Protein AF-A0A7W7ANK1-F1 (afdb_monomer_lite)

Structure (mmCIF, N/CA/C/O backbone):
data_AF-A0A7W7ANK1-F1
#
_entry.id   AF-A0A7W7ANK1-F1
#
loop_
_atom_site.group_PDB
_atom_site.id
_atom_site.type_symbol
_atom_site.label_atom_id
_atom_site.label_alt_id
_atom_site.label_comp_id
_atom_site.label_asym_id
_atom_site.label_entity_id
_atom_site.label_seq_id
_atom_site.pdbx_PDB_ins_code
_atom_site.Cartn_x
_atom_site.Cartn_y
_atom_site.Cartn_z
_atom_site.occupancy
_atom_site.B_iso_or_equiv
_atom_site.auth_seq_id
_atom_site.auth_comp_id
_atom_site.auth_asym_id
_atom_site.auth_atom_id
_atom_site.pdbx_PDB_model_num
ATOM 1 N N . MET A 1 1 ? 17.423 -16.845 -18.447 1.00 56.44 1 MET A N 1
ATOM 2 C CA . MET A 1 1 ? 16.242 -16.430 -17.665 1.00 56.44 1 MET A CA 1
ATOM 3 C C . MET A 1 1 ? 15.468 -15.491 -18.566 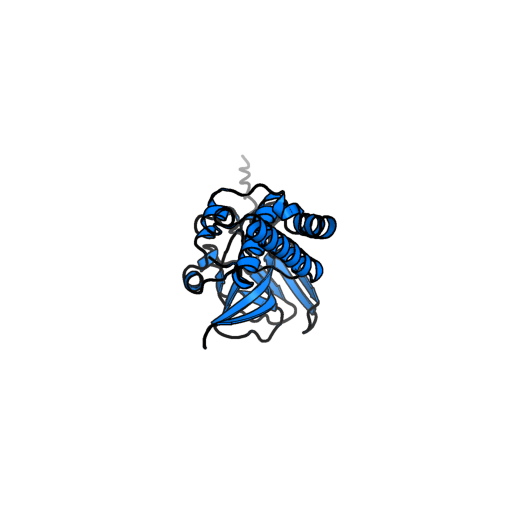1.00 56.44 1 MET A C 1
ATOM 5 O O . MET A 1 1 ? 16.083 -14.563 -19.061 1.00 56.44 1 MET A O 1
ATOM 9 N N . GLN A 1 2 ? 14.209 -15.782 -18.880 1.00 73.00 2 GLN A N 1
ATOM 10 C CA . GLN A 1 2 ? 13.389 -14.892 -19.702 1.00 73.00 2 GLN A CA 1
ATOM 11 C C . GLN A 1 2 ? 12.577 -14.015 -18.750 1.00 73.00 2 GLN A C 1
ATOM 13 O O . GLN A 1 2 ? 11.921 -14.553 -17.864 1.00 73.00 2 GLN A O 1
ATOM 18 N N . PHE A 1 3 ? 12.650 -12.694 -18.907 1.00 85.50 3 PHE A N 1
ATOM 19 C CA . PHE A 1 3 ? 11.767 -11.778 -18.184 1.00 85.50 3 PHE A CA 1
ATOM 20 C C . PHE A 1 3 ? 10.391 -11.823 -18.848 1.00 85.50 3 PHE A C 1
ATOM 22 O O . PHE A 1 3 ? 10.224 -11.318 -19.965 1.00 85.50 3 PHE A O 1
ATOM 29 N N . ASP A 1 4 ? 9.453 -12.491 -18.185 1.00 90.38 4 ASP A N 1
ATOM 30 C CA . ASP A 1 4 ? 8.033 -12.475 -18.518 1.00 90.38 4 ASP A CA 1
ATOM 31 C C . ASP A 1 4 ? 7.333 -11.245 -17.915 1.00 90.38 4 ASP A C 1
ATOM 33 O O . ASP A 1 4 ? 7.940 -10.459 -17.180 1.00 90.38 4 ASP A O 1
ATOM 37 N N . ASP A 1 5 ? 6.052 -11.069 -18.239 1.00 92.00 5 ASP A N 1
ATOM 38 C CA . ASP A 1 5 ? 5.267 -9.910 -17.801 1.00 92.00 5 ASP A CA 1
ATOM 39 C C . ASP A 1 5 ? 5.188 -9.819 -16.266 1.00 92.00 5 ASP A C 1
ATOM 41 O O . ASP A 1 5 ? 5.278 -8.729 -15.706 1.00 92.00 5 ASP A O 1
ATOM 45 N N . ALA A 1 6 ? 5.109 -10.958 -15.567 1.00 92.69 6 ALA A N 1
ATOM 46 C CA . ALA A 1 6 ? 5.088 -10.997 -14.105 1.00 92.69 6 ALA A CA 1
ATOM 47 C C . ALA A 1 6 ? 6.416 -10.514 -13.499 1.00 92.69 6 ALA A C 1
ATOM 49 O O . ALA A 1 6 ? 6.426 -9.711 -12.567 1.00 92.69 6 ALA A O 1
ATOM 50 N N . THR A 1 7 ? 7.546 -10.956 -14.054 1.00 93.50 7 THR A N 1
ATOM 51 C CA . THR A 1 7 ? 8.880 -10.514 -13.628 1.00 93.50 7 THR A CA 1
ATOM 52 C C . THR A 1 7 ? 9.090 -9.024 -13.913 1.00 93.50 7 THR A C 1
ATOM 54 O O . THR A 1 7 ? 9.662 -8.318 -13.083 1.00 93.50 7 THR A O 1
ATOM 57 N N . ILE A 1 8 ? 8.603 -8.524 -15.056 1.00 95.81 8 ILE A N 1
ATOM 58 C CA . ILE A 1 8 ? 8.634 -7.094 -15.400 1.00 95.81 8 ILE A CA 1
ATOM 59 C C . ILE A 1 8 ? 7.810 -6.281 -14.398 1.00 95.81 8 ILE A C 1
ATOM 61 O O . ILE A 1 8 ? 8.319 -5.294 -13.867 1.00 95.81 8 ILE A O 1
ATOM 65 N N . HIS A 1 9 ? 6.584 -6.718 -14.097 1.00 96.19 9 HIS A N 1
ATOM 66 C CA . HIS A 1 9 ? 5.722 -6.073 -13.108 1.00 96.19 9 HIS A CA 1
ATOM 67 C C . HIS A 1 9 ? 6.392 -5.997 -11.732 1.00 96.19 9 HIS A C 1
ATOM 69 O O . HIS A 1 9 ? 6.413 -4.943 -11.098 1.00 96.19 9 HIS A O 1
ATOM 75 N N . ASN A 1 10 ? 6.987 -7.102 -11.278 1.00 95.31 10 ASN A N 1
ATOM 76 C CA . ASN A 1 10 ? 7.644 -7.161 -9.975 1.00 95.31 10 ASN A CA 1
ATOM 77 C C . ASN A 1 10 ? 8.867 -6.243 -9.902 1.00 95.31 10 ASN A C 1
ATOM 79 O O . ASN A 1 10 ? 9.010 -5.502 -8.930 1.00 95.31 10 ASN A O 1
ATOM 83 N N . LEU A 1 11 ? 9.704 -6.229 -10.943 1.00 95.88 11 LEU A N 1
ATOM 84 C CA . LEU A 1 11 ? 10.840 -5.315 -11.013 1.00 95.88 11 LEU A CA 1
ATOM 85 C C . LEU A 1 11 ? 10.380 -3.847 -11.037 1.00 95.88 11 LEU A C 1
ATOM 87 O O . LEU A 1 11 ? 10.956 -3.017 -10.336 1.00 95.88 11 LEU A O 1
ATOM 91 N N . ALA A 1 12 ? 9.323 -3.522 -11.788 1.00 97.38 12 ALA A N 1
ATOM 92 C CA . ALA A 1 12 ? 8.753 -2.175 -11.814 1.00 97.38 12 ALA A CA 1
ATOM 93 C C . ALA A 1 12 ? 8.215 -1.744 -10.444 1.00 97.38 12 ALA A C 1
ATOM 95 O O . ALA A 1 12 ? 8.500 -0.629 -10.001 1.00 97.38 12 ALA A O 1
ATOM 96 N N . ALA A 1 13 ? 7.506 -2.635 -9.745 1.00 97.25 13 ALA A N 1
ATOM 97 C CA . ALA A 1 13 ? 7.024 -2.393 -8.392 1.00 97.25 13 ALA A CA 1
ATOM 98 C C . ALA A 1 13 ? 8.191 -2.138 -7.423 1.00 97.25 13 ALA A C 1
ATOM 100 O O . ALA A 1 13 ? 8.210 -1.115 -6.742 1.00 97.25 13 ALA A O 1
ATOM 101 N N . GLU A 1 14 ? 9.193 -3.018 -7.396 1.00 96.19 14 GLU A N 1
ATOM 102 C CA . GLU A 1 14 ? 10.383 -2.866 -6.548 1.00 96.19 14 GLU A CA 1
ATOM 103 C C . GLU A 1 14 ? 11.101 -1.535 -6.798 1.00 96.19 14 GLU A C 1
ATOM 105 O O . GLU A 1 14 ? 11.397 -0.799 -5.855 1.00 96.19 14 GLU A O 1
ATOM 110 N N . MET A 1 15 ? 11.341 -1.186 -8.066 1.00 96.88 15 MET A N 1
ATOM 111 C CA . MET A 1 15 ? 12.008 0.065 -8.427 1.00 96.88 15 MET A CA 1
ATOM 112 C C . MET A 1 15 ? 11.191 1.291 -8.008 1.00 96.88 15 MET A C 1
ATOM 114 O O . MET A 1 15 ? 11.738 2.233 -7.434 1.00 96.88 15 MET A O 1
ATOM 118 N N . PHE A 1 16 ? 9.880 1.278 -8.255 1.00 97.56 16 PHE A N 1
ATOM 119 C CA . PHE A 1 16 ? 8.995 2.377 -7.885 1.00 97.56 16 PHE A CA 1
ATOM 120 C C . PHE A 1 16 ? 8.946 2.588 -6.373 1.00 97.56 16 PHE A C 1
ATOM 122 O O . PHE A 1 16 ? 9.141 3.707 -5.904 1.00 97.56 16 PHE A O 1
ATOM 129 N N . TRP A 1 17 ? 8.710 1.527 -5.600 1.00 96.06 17 TRP A N 1
ATOM 130 C CA . TRP A 1 17 ? 8.500 1.655 -4.158 1.00 96.06 17 TRP A CA 1
ATOM 131 C C . TRP A 1 17 ? 9.788 1.913 -3.380 1.00 96.06 17 TRP A C 1
ATOM 133 O O . TRP A 1 17 ? 9.745 2.566 -2.340 1.00 96.06 17 TRP A O 1
ATOM 143 N N . ARG A 1 18 ? 10.944 1.477 -3.891 1.00 95.00 18 ARG A N 1
ATOM 144 C CA . ARG A 1 18 ? 12.248 1.889 -3.347 1.00 95.00 18 ARG A CA 1
ATOM 145 C C . ARG A 1 18 ? 12.504 3.374 -3.572 1.00 95.00 18 ARG A C 1
ATOM 147 O O . ARG A 1 18 ? 12.900 4.064 -2.645 1.00 95.00 18 ARG A O 1
ATOM 154 N N . MET A 1 19 ? 12.211 3.888 -4.768 1.00 95.50 19 MET A N 1
ATOM 155 C CA . MET A 1 19 ? 12.297 5.329 -5.017 1.00 95.50 19 MET A CA 1
ATOM 156 C C . MET A 1 19 ? 11.290 6.107 -4.148 1.00 95.50 19 MET A C 1
ATOM 158 O O . MET A 1 19 ? 11.605 7.182 -3.642 1.00 95.50 19 MET A O 1
ATOM 162 N N . ALA A 1 20 ? 10.090 5.554 -3.938 1.00 94.69 20 ALA A N 1
ATOM 163 C CA . ALA A 1 20 ? 9.048 6.178 -3.126 1.00 94.69 20 ALA A CA 1
ATOM 164 C C . ALA A 1 20 ? 9.364 6.170 -1.624 1.00 94.69 20 ALA A C 1
ATOM 166 O O . ALA A 1 20 ? 8.898 7.062 -0.920 1.00 94.69 20 ALA A O 1
ATOM 167 N N . ASP A 1 21 ? 10.192 5.244 -1.140 1.00 92.81 21 ASP A N 1
ATOM 168 C CA . ASP A 1 21 ? 10.708 5.296 0.231 1.00 92.81 21 ASP A CA 1
ATOM 169 C C . ASP A 1 21 ? 11.622 6.517 0.451 1.00 92.81 21 ASP A C 1
ATOM 171 O O . ASP A 1 21 ? 11.610 7.129 1.518 1.00 92.81 21 ASP A O 1
ATOM 175 N N . GLU A 1 22 ? 12.372 6.925 -0.579 1.00 91.81 22 GLU A N 1
ATOM 176 C CA . GLU A 1 22 ? 13.311 8.047 -0.493 1.00 91.81 22 GLU A CA 1
ATOM 177 C C . GLU A 1 22 ? 12.638 9.420 -0.622 1.00 91.81 22 GLU A C 1
ATOM 179 O O . GLU A 1 22 ? 12.968 10.339 0.130 1.00 91.81 22 GLU A O 1
ATOM 184 N N . CYS A 1 23 ? 11.726 9.591 -1.586 1.00 91.06 23 CYS A N 1
ATOM 185 C CA . CYS A 1 23 ? 11.114 10.897 -1.876 1.00 91.06 23 CYS A CA 1
ATOM 186 C C . CYS A 1 23 ? 9.583 10.942 -1.758 1.00 91.06 23 CYS A C 1
ATOM 188 O O . CYS A 1 23 ? 8.973 11.996 -1.927 1.00 91.06 23 CYS A O 1
ATOM 190 N N . GLY A 1 24 ? 8.942 9.829 -1.409 1.00 92.12 24 GLY A N 1
ATOM 191 C CA . GLY A 1 24 ? 7.496 9.738 -1.243 1.00 92.12 24 GLY A CA 1
ATOM 192 C C . GLY A 1 24 ? 6.737 9.427 -2.536 1.00 92.12 24 GLY A C 1
ATOM 193 O O . GLY A 1 24 ? 7.109 9.814 -3.644 1.00 92.12 24 GLY A O 1
ATOM 194 N N . VAL A 1 25 ? 5.592 8.756 -2.381 1.00 92.94 25 VAL A N 1
ATOM 195 C CA . VAL A 1 25 ? 4.745 8.267 -3.489 1.00 92.94 25 VAL A CA 1
ATOM 196 C C . VAL A 1 25 ? 4.274 9.388 -4.422 1.00 92.94 25 VAL A C 1
ATOM 198 O O . VAL A 1 25 ? 4.225 9.204 -5.637 1.00 92.94 25 VAL A O 1
ATOM 201 N N . GLY A 1 26 ? 3.920 10.554 -3.868 1.00 93.31 26 GLY A N 1
ATOM 202 C CA . GLY A 1 26 ? 3.456 11.700 -4.656 1.00 93.31 26 GLY A CA 1
ATOM 203 C C . GLY A 1 26 ? 4.528 12.206 -5.621 1.00 93.31 26 GLY A C 1
ATOM 204 O O . GLY A 1 26 ? 4.264 12.352 -6.813 1.00 93.31 26 GLY A O 1
ATOM 205 N N . GLU A 1 27 ? 5.752 12.383 -5.124 1.00 95.62 27 GLU A N 1
ATOM 206 C CA . GLU A 1 27 ? 6.871 12.861 -5.931 1.00 95.62 27 GLU A CA 1
ATOM 207 C C . GLU A 1 27 ? 7.292 11.835 -6.992 1.00 95.62 27 GLU A C 1
ATOM 209 O O . GLU A 1 27 ? 7.545 12.204 -8.141 1.00 95.62 27 GLU A O 1
ATOM 214 N N . VAL A 1 28 ? 7.317 10.540 -6.655 1.00 96.31 28 VAL A N 1
ATOM 215 C CA . VAL A 1 28 ? 7.603 9.494 -7.651 1.00 96.31 28 VAL A CA 1
ATOM 216 C C . VAL A 1 28 ? 6.547 9.477 -8.749 1.00 96.31 28 VAL A C 1
ATOM 218 O O . VAL A 1 28 ? 6.911 9.437 -9.922 1.00 96.31 28 VAL A O 1
ATOM 221 N N . ASN A 1 29 ? 5.258 9.579 -8.412 1.00 96.69 29 ASN A N 1
ATOM 222 C CA . ASN A 1 29 ? 4.195 9.643 -9.417 1.00 96.69 29 ASN A CA 1
ATOM 223 C C . ASN A 1 29 ? 4.379 10.831 -10.374 1.00 96.69 29 ASN A C 1
ATOM 225 O O . ASN A 1 29 ? 4.293 10.659 -11.591 1.00 96.69 29 ASN A O 1
ATOM 229 N N . GLU A 1 30 ? 4.680 12.023 -9.854 1.00 97.69 30 GLU A N 1
ATOM 230 C CA . GLU A 1 30 ? 4.948 13.205 -10.682 1.00 97.69 30 GLU A CA 1
ATOM 231 C C . GLU A 1 30 ? 6.142 12.986 -11.622 1.00 97.69 30 GLU A C 1
ATOM 233 O O . GLU A 1 30 ? 6.055 13.263 -12.822 1.00 97.69 30 GLU A O 1
ATOM 238 N N . ARG A 1 31 ? 7.244 12.429 -11.105 1.00 98.00 31 ARG A N 1
ATOM 239 C CA . ARG A 1 31 ? 8.452 12.137 -11.891 1.00 98.00 31 ARG A CA 1
ATOM 240 C C . ARG A 1 31 ? 8.211 11.058 -12.949 1.00 98.00 31 ARG A C 1
ATOM 242 O O . ARG A 1 31 ? 8.661 11.220 -14.086 1.00 98.00 31 ARG A O 1
ATOM 249 N N . VAL A 1 32 ? 7.481 9.991 -12.619 1.00 98.12 32 VAL A N 1
ATOM 250 C CA . VAL A 1 32 ? 7.118 8.919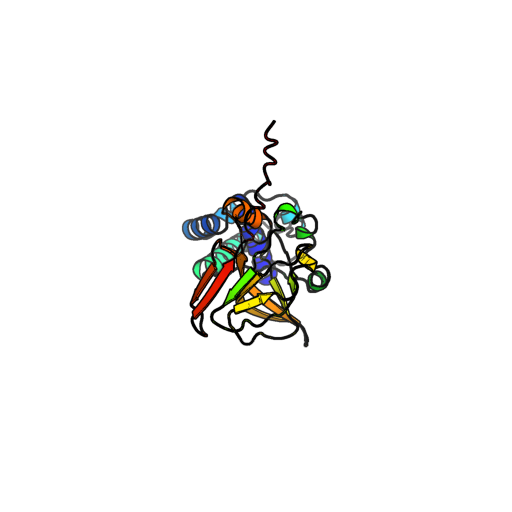 -13.560 1.00 98.12 32 VAL A CA 1
ATOM 251 C C . VAL A 1 32 ? 6.272 9.482 -14.699 1.00 98.12 32 VAL A C 1
ATOM 253 O O . VAL A 1 32 ? 6.582 9.226 -15.861 1.00 98.12 32 VAL A O 1
ATOM 256 N N . LEU A 1 33 ? 5.266 10.309 -14.402 1.00 97.81 33 LEU A N 1
ATOM 257 C CA . LEU A 1 33 ? 4.438 10.950 -15.429 1.00 97.81 33 LEU A CA 1
ATOM 258 C C . LEU A 1 33 ? 5.249 11.904 -16.312 1.00 97.81 33 LEU A C 1
ATOM 260 O O . LEU A 1 33 ? 5.095 11.882 -17.532 1.00 97.81 33 LEU A O 1
ATOM 264 N N . ALA A 1 34 ? 6.121 12.719 -15.714 1.00 97.81 34 ALA A N 1
ATOM 265 C CA . ALA A 1 34 ? 6.918 13.710 -16.435 1.00 97.81 34 ALA A CA 1
ATOM 266 C C . ALA A 1 34 ? 7.998 13.084 -17.332 1.00 97.81 34 ALA A C 1
ATOM 268 O O . ALA A 1 34 ? 8.338 13.637 -18.379 1.00 97.81 34 ALA A O 1
ATOM 269 N N . THR A 1 35 ? 8.552 11.941 -16.925 1.00 97.69 35 THR A N 1
ATOM 270 C CA . THR A 1 35 ? 9.668 11.280 -17.620 1.00 97.69 35 THR A CA 1
ATOM 271 C C . THR A 1 35 ? 9.260 10.023 -18.381 1.00 97.69 35 THR A C 1
ATOM 273 O O . THR A 1 35 ? 10.121 9.385 -18.986 1.00 97.69 35 THR A O 1
ATOM 276 N N . GLU A 1 36 ? 7.973 9.670 -18.372 1.00 97.25 36 GLU A N 1
ATOM 277 C CA . GLU A 1 36 ? 7.448 8.416 -18.927 1.00 97.25 36 GLU A CA 1
ATOM 278 C C . GLU A 1 36 ? 8.141 7.183 -18.318 1.00 97.25 36 GLU A C 1
ATOM 280 O O . GLU A 1 36 ? 8.589 6.283 -19.023 1.00 97.25 36 GLU A O 1
ATOM 285 N N . GLY A 1 37 ? 8.305 7.190 -16.992 1.00 96.00 37 GLY A N 1
ATOM 286 C CA . GLY A 1 37 ? 8.942 6.117 -16.221 1.00 96.00 37 GLY A CA 1
ATOM 287 C C . GLY A 1 37 ? 10.473 6.070 -16.295 1.00 96.00 37 GLY A C 1
ATOM 288 O O . GLY A 1 37 ? 11.088 5.312 -15.547 1.00 96.00 37 GLY A O 1
ATOM 289 N N . ARG A 1 38 ? 11.123 6.896 -17.133 1.00 96.50 38 ARG A N 1
ATOM 290 C CA . ARG A 1 38 ? 12.596 6.908 -17.259 1.00 96.50 38 ARG A CA 1
ATOM 291 C C . ARG A 1 38 ? 13.313 7.258 -15.956 1.00 96.50 38 ARG A C 1
ATOM 293 O O . ARG A 1 38 ? 14.409 6.751 -15.741 1.00 96.50 38 ARG A O 1
ATOM 300 N N . CYS A 1 39 ? 12.695 8.045 -15.072 1.00 96.50 39 CYS A N 1
ATOM 301 C CA . CYS A 1 39 ? 13.277 8.381 -13.772 1.00 96.50 39 CYS A CA 1
ATOM 302 C C . CYS A 1 39 ? 13.618 7.144 -12.929 1.00 96.50 39 CYS A C 1
ATOM 304 O O . CYS A 1 39 ? 14.589 7.180 -12.182 1.00 96.50 39 CYS A O 1
ATOM 306 N N . LEU A 1 40 ? 12.868 6.044 -13.076 1.00 95.50 40 LEU A N 1
ATOM 307 C CA . LEU A 1 40 ? 13.176 4.793 -12.389 1.00 95.50 40 LEU A CA 1
ATOM 308 C C . LEU A 1 40 ? 14.494 4.207 -12.890 1.00 95.50 40 LEU A C 1
ATOM 310 O O . LEU A 1 40 ? 15.247 3.672 -12.103 1.00 95.50 40 LEU A O 1
ATOM 314 N N . LEU A 1 41 ? 14.813 4.332 -14.176 1.00 93.31 41 LEU A N 1
ATOM 315 C CA . LEU A 1 41 ? 16.039 3.774 -14.759 1.00 93.31 41 LEU A CA 1
ATOM 316 C C . LEU A 1 41 ? 17.292 4.585 -14.396 1.00 93.31 41 LEU A C 1
ATOM 318 O O . LEU A 1 41 ? 18.403 4.061 -14.415 1.00 93.31 41 LEU A O 1
ATOM 322 N N . GLU A 1 42 ? 17.103 5.870 -14.103 1.00 91.44 42 GLU A N 1
ATOM 323 C CA . GLU A 1 42 ? 18.153 6.806 -13.691 1.00 91.44 42 GLU A CA 1
ATOM 324 C C . GLU A 1 42 ? 18.393 6.775 -12.173 1.00 91.44 42 GLU A C 1
ATOM 326 O O . GLU A 1 42 ? 19.433 7.241 -11.700 1.00 91.44 42 GLU A O 1
ATOM 331 N N . HIS A 1 43 ? 17.441 6.224 -11.410 1.00 90.94 43 HIS A N 1
ATOM 332 C CA . HIS A 1 43 ? 17.544 6.087 -9.963 1.00 90.94 43 HIS A CA 1
ATOM 333 C C . HIS A 1 43 ? 18.620 5.075 -9.573 1.00 90.94 43 HIS A C 1
ATOM 335 O O . HIS A 1 43 ? 18.815 4.039 -10.215 1.00 90.94 43 HIS A O 1
ATOM 341 N N . ARG A 1 44 ? 19.331 5.363 -8.483 1.00 89.12 44 ARG A N 1
ATOM 342 C CA . ARG A 1 44 ? 20.376 4.474 -7.983 1.00 89.12 44 ARG A CA 1
ATOM 343 C C . ARG A 1 44 ? 19.759 3.432 -7.056 1.00 89.12 44 ARG A C 1
ATOM 345 O O . ARG A 1 44 ? 19.363 3.764 -5.949 1.00 89.12 44 ARG A O 1
ATOM 352 N N . PHE A 1 45 ? 19.780 2.168 -7.469 1.00 87.50 45 PHE A N 1
ATOM 353 C CA . PHE A 1 45 ? 19.398 1.043 -6.610 1.00 87.50 45 PHE A CA 1
ATOM 354 C C . PHE A 1 45 ? 20.611 0.318 -6.039 1.00 87.50 45 PHE A C 1
ATOM 356 O O . PHE A 1 45 ? 21.676 0.256 -6.663 1.00 87.50 45 PHE A O 1
ATOM 363 N N . ASP A 1 46 ? 20.416 -0.277 -4.866 1.00 79.31 46 ASP A N 1
ATOM 364 C CA . ASP A 1 46 ? 21.398 -1.149 -4.238 1.00 79.31 46 ASP A CA 1
ATOM 365 C C . ASP A 1 46 ? 21.608 -2.451 -5.016 1.00 79.31 46 ASP A C 1
ATOM 367 O O . ASP A 1 46 ? 20.742 -2.936 -5.747 1.00 79.31 46 ASP A O 1
ATOM 371 N N . ASN A 1 47 ? 22.777 -3.061 -4.804 1.00 74.62 47 ASN A N 1
ATOM 372 C CA . ASN A 1 47 ? 23.178 -4.294 -5.481 1.00 74.62 47 ASN A CA 1
ATOM 373 C C . ASN A 1 47 ? 22.222 -5.470 -5.234 1.00 74.62 47 ASN A C 1
ATOM 375 O O . ASN A 1 47 ? 22.198 -6.395 -6.041 1.00 74.62 47 ASN A O 1
ATOM 379 N N . ASP A 1 48 ? 21.464 -5.461 -4.138 1.00 82.62 48 ASP A N 1
ATOM 380 C CA . ASP A 1 48 ? 20.575 -6.567 -3.787 1.00 82.62 48 ASP A CA 1
ATOM 381 C C . ASP A 1 48 ? 19.396 -6.696 -4.763 1.00 82.62 48 ASP A C 1
ATOM 383 O O . ASP A 1 48 ? 19.057 -7.819 -5.132 1.00 82.62 48 ASP A O 1
ATOM 387 N N . LEU A 1 49 ? 18.868 -5.582 -5.297 1.00 87.38 49 LEU A N 1
ATOM 388 C CA . LEU A 1 49 ? 17.839 -5.619 -6.346 1.00 87.38 49 LEU A CA 1
ATOM 389 C C . LEU A 1 49 ? 18.356 -6.354 -7.590 1.00 87.38 49 LEU A C 1
ATOM 391 O O . LEU A 1 49 ? 17.704 -7.245 -8.123 1.00 87.38 49 LEU A O 1
ATOM 395 N N . TRP A 1 50 ? 19.572 -6.027 -8.028 1.00 89.00 50 TRP A N 1
ATOM 396 C CA . TRP A 1 50 ? 20.172 -6.628 -9.222 1.00 89.00 50 TRP A CA 1
ATOM 397 C C . TRP A 1 50 ? 20.652 -8.068 -9.013 1.00 89.00 50 TRP A C 1
ATOM 399 O O . TRP A 1 50 ? 20.919 -8.773 -9.985 1.00 89.00 50 TRP A O 1
ATOM 409 N N . ARG A 1 51 ? 20.771 -8.525 -7.760 1.00 86.50 51 ARG A N 1
ATOM 410 C CA . ARG A 1 51 ? 20.979 -9.948 -7.453 1.00 86.50 51 ARG A CA 1
ATOM 411 C C . ARG A 1 51 ? 19.690 -10.744 -7.613 1.00 86.50 51 ARG A C 1
ATOM 413 O O . ARG A 1 51 ? 19.746 -11.858 -8.121 1.00 86.50 51 ARG A O 1
ATOM 420 N N . GLU A 1 52 ? 18.563 -10.183 -7.183 1.00 86.19 52 GLU A N 1
ATOM 421 C CA . GLU A 1 52 ? 17.241 -10.803 -7.311 1.00 86.19 52 GLU A CA 1
ATOM 422 C C . GLU A 1 52 ? 16.754 -10.803 -8.766 1.00 86.19 52 GLU A C 1
ATOM 424 O O . GLU A 1 52 ? 16.246 -11.809 -9.259 1.00 86.19 52 GLU A O 1
ATOM 429 N N . TYR A 1 53 ? 17.024 -9.713 -9.485 1.00 88.50 53 TYR A N 1
ATOM 430 C CA . TYR A 1 53 ? 16.732 -9.549 -10.904 1.00 88.50 53 TYR A CA 1
ATOM 431 C C . TYR A 1 53 ? 18.049 -9.426 -11.678 1.00 88.50 53 TYR A C 1
ATOM 433 O O . TYR A 1 53 ? 18.519 -8.304 -11.895 1.00 88.50 53 TYR A O 1
ATOM 441 N N . PRO A 1 54 ? 18.670 -10.544 -12.115 1.00 86.25 54 PRO A N 1
ATOM 442 C CA . PRO A 1 54 ? 19.988 -10.556 -12.756 1.00 86.25 54 PRO A CA 1
ATOM 443 C C . PRO A 1 54 ? 19.932 -10.053 -14.208 1.00 86.25 54 PRO A C 1
ATOM 445 O O . PRO A 1 54 ? 20.377 -10.717 -15.143 1.00 86.25 54 PRO A O 1
ATOM 448 N N . LEU A 1 55 ? 19.388 -8.855 -14.404 1.00 86.62 55 LEU A N 1
ATOM 449 C CA . LEU A 1 55 ? 19.161 -8.194 -15.680 1.00 86.62 55 LEU A CA 1
ATOM 450 C C . LEU A 1 55 ? 20.449 -8.097 -16.505 1.00 86.62 55 LEU A C 1
ATOM 452 O O . LEU A 1 55 ? 20.459 -8.452 -17.675 1.00 86.62 55 LEU A O 1
ATOM 456 N N . PHE A 1 56 ? 21.560 -7.708 -15.877 1.00 84.12 56 PHE A N 1
ATOM 457 C CA . PHE A 1 56 ? 22.854 -7.532 -16.549 1.00 84.12 56 PHE A CA 1
ATOM 458 C C . PHE A 1 56 ? 23.558 -8.846 -16.920 1.00 84.12 56 PHE A C 1
ATOM 460 O O . PHE A 1 56 ? 24.672 -8.822 -17.435 1.00 84.12 56 PHE A O 1
ATOM 467 N N . SER A 1 57 ? 22.929 -9.997 -16.658 1.00 86.88 57 SER A N 1
ATOM 468 C CA . SER A 1 57 ? 23.366 -11.280 -17.222 1.00 86.88 57 SER A CA 1
ATOM 469 C C . SER A 1 57 ? 22.800 -11.542 -18.625 1.00 86.88 57 SER A C 1
ATOM 471 O O . SER A 1 57 ? 23.216 -12.500 -19.278 1.00 86.88 57 SER A O 1
ATOM 473 N N . LEU A 1 58 ? 21.856 -10.713 -19.083 1.00 87.88 58 LEU A N 1
ATOM 474 C CA . LEU A 1 58 ? 21.220 -10.810 -20.394 1.00 87.88 58 LEU A CA 1
ATOM 475 C C . LEU A 1 58 ? 22.009 -10.038 -21.469 1.00 87.88 58 LEU A C 1
ATOM 477 O O . LEU A 1 58 ? 22.779 -9.137 -21.134 1.00 87.88 58 LEU A O 1
ATOM 481 N N . PRO A 1 59 ? 21.799 -10.345 -22.762 1.00 92.25 59 PRO A N 1
ATOM 482 C CA . PRO A 1 59 ? 22.279 -9.519 -23.870 1.00 92.25 59 PRO A CA 1
ATOM 483 C C . PRO A 1 59 ? 21.762 -8.069 -23.807 1.00 92.25 59 PRO A C 1
ATOM 485 O O . PRO A 1 59 ? 20.633 -7.825 -23.382 1.00 92.25 59 PRO A O 1
ATOM 488 N N . ASP A 1 60 ? 22.561 -7.103 -24.274 1.00 91.31 60 ASP A N 1
ATOM 489 C CA . ASP A 1 60 ? 22.268 -5.658 -24.169 1.00 91.31 60 ASP A CA 1
ATOM 490 C C . ASP A 1 60 ? 20.919 -5.237 -24.788 1.00 91.31 60 ASP A C 1
ATOM 492 O O . ASP A 1 60 ? 20.232 -4.339 -24.285 1.00 91.31 60 ASP A O 1
ATOM 496 N N . ASP A 1 61 ? 20.519 -5.873 -25.891 1.00 92.50 61 ASP A N 1
ATOM 497 C CA . ASP A 1 61 ? 19.236 -5.628 -26.550 1.00 92.50 61 ASP A CA 1
ATOM 498 C C . ASP A 1 61 ? 18.061 -6.111 -25.692 1.00 92.50 61 ASP A C 1
ATOM 500 O O . ASP A 1 61 ? 17.037 -5.425 -25.590 1.00 92.50 61 ASP A O 1
ATOM 504 N N . GLU A 1 62 ? 18.229 -7.241 -25.006 1.00 92.00 62 GLU A N 1
ATOM 505 C CA . GLU A 1 62 ? 17.244 -7.766 -24.070 1.00 92.00 62 GLU A CA 1
ATOM 506 C C . GLU A 1 62 ? 17.160 -6.916 -22.798 1.00 92.00 62 GLU A C 1
ATOM 508 O O . GLU A 1 62 ? 16.053 -6.575 -22.376 1.00 92.00 62 GLU A O 1
ATOM 513 N N . VAL A 1 63 ? 18.297 -6.480 -22.246 1.00 92.25 63 VAL A N 1
ATOM 514 C CA . VAL A 1 63 ? 18.342 -5.518 -21.130 1.00 92.25 63 VAL A CA 1
ATOM 515 C C . VAL A 1 63 ? 17.550 -4.263 -21.486 1.00 92.25 63 VAL A C 1
ATOM 517 O O . VAL A 1 63 ? 16.653 -3.848 -20.751 1.00 92.25 63 VAL A O 1
ATOM 520 N N . THR A 1 64 ? 17.826 -3.685 -22.656 1.00 92.75 64 THR A N 1
ATOM 521 C CA . THR A 1 64 ? 17.143 -2.478 -23.134 1.00 92.75 64 THR A CA 1
ATOM 522 C C . THR A 1 64 ? 15.637 -2.700 -23.283 1.00 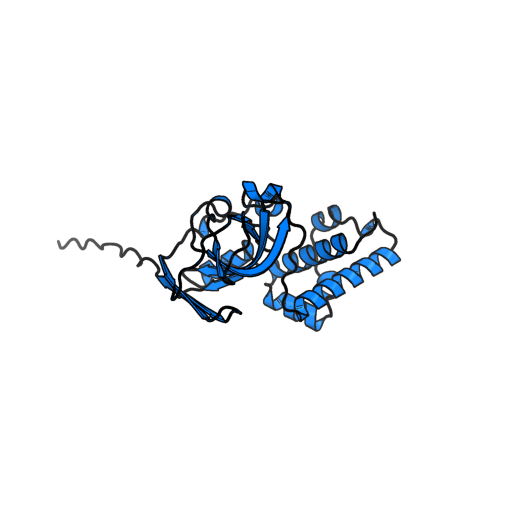92.75 64 THR A C 1
ATOM 524 O O . THR A 1 64 ? 14.842 -1.821 -22.939 1.00 92.75 64 THR A O 1
ATOM 527 N N . ARG A 1 65 ? 15.222 -3.864 -23.797 1.00 94.56 65 ARG A N 1
ATOM 528 C CA . ARG A 1 65 ? 13.808 -4.235 -23.937 1.00 94.56 65 ARG A CA 1
ATOM 529 C C . ARG A 1 65 ? 13.114 -4.313 -22.577 1.00 94.56 65 ARG A C 1
ATOM 531 O O . ARG A 1 65 ? 12.037 -3.741 -22.427 1.00 94.56 65 ARG A O 1
ATOM 538 N N . VAL A 1 66 ? 13.726 -4.987 -21.605 1.00 94.81 66 VAL A N 1
ATOM 539 C CA . VAL A 1 66 ? 13.162 -5.164 -20.260 1.00 94.81 66 VAL A CA 1
ATOM 540 C C . VAL A 1 66 ? 13.055 -3.828 -19.528 1.00 94.81 66 VAL A C 1
ATOM 542 O O . VAL A 1 66 ? 11.988 -3.512 -19.016 1.00 94.81 66 VAL A O 1
ATOM 545 N N . LEU A 1 67 ? 14.100 -2.994 -19.545 1.00 94.94 67 LEU A N 1
ATOM 546 C CA . LEU A 1 67 ? 14.063 -1.683 -18.882 1.00 94.94 67 LEU A CA 1
ATOM 547 C C . LEU A 1 67 ? 12.998 -0.752 -19.475 1.00 94.94 67 LEU A C 1
ATOM 549 O O . LEU A 1 67 ? 12.327 -0.027 -18.742 1.00 94.94 67 LEU A O 1
ATOM 553 N N . LYS A 1 68 ? 12.796 -0.793 -20.798 1.00 96.31 68 LYS A N 1
ATOM 554 C CA . LYS A 1 68 ? 11.686 -0.070 -21.434 1.00 96.31 68 LYS A CA 1
ATOM 555 C C . LYS A 1 68 ? 10.334 -0.582 -20.948 1.00 96.31 68 LYS A C 1
ATOM 557 O O . LYS A 1 68 ? 9.473 0.232 -20.640 1.00 96.31 68 LYS A O 1
ATOM 562 N N . ALA A 1 69 ? 10.154 -1.901 -20.874 1.00 96.94 69 ALA A N 1
ATOM 563 C CA . ALA A 1 69 ? 8.913 -2.494 -20.386 1.00 96.94 69 ALA A CA 1
ATOM 564 C C . ALA A 1 69 ? 8.625 -2.091 -18.930 1.00 96.94 69 ALA A C 1
ATOM 566 O O . ALA A 1 69 ? 7.513 -1.677 -18.634 1.00 96.94 69 ALA A O 1
ATOM 567 N N . VAL A 1 70 ? 9.643 -2.090 -18.064 1.00 97.56 70 VAL A N 1
ATOM 568 C CA . VAL A 1 70 ? 9.547 -1.609 -16.674 1.00 97.56 70 VAL A CA 1
ATOM 569 C C . VAL A 1 70 ? 9.095 -0.146 -16.597 1.00 97.56 70 VAL A C 1
ATOM 571 O O . VAL A 1 70 ? 8.189 0.182 -15.834 1.00 97.56 70 VAL A O 1
ATOM 574 N N . ALA A 1 71 ? 9.693 0.741 -17.398 1.00 97.88 71 ALA A N 1
ATOM 575 C CA . ALA A 1 71 ? 9.308 2.153 -17.418 1.00 97.88 71 ALA A CA 1
ATOM 576 C C . ALA A 1 71 ? 7.855 2.353 -17.891 1.00 97.88 71 ALA A C 1
ATOM 578 O O . ALA A 1 71 ? 7.123 3.160 -17.315 1.00 97.88 71 ALA A O 1
ATOM 579 N N . PHE A 1 72 ? 7.426 1.605 -18.915 1.00 97.81 72 PHE A N 1
ATOM 580 C CA . PHE A 1 72 ? 6.048 1.655 -19.410 1.00 97.81 72 PHE A CA 1
ATOM 581 C C . PHE A 1 72 ? 5.036 1.104 -18.405 1.00 97.81 72 PHE A C 1
ATOM 583 O O . PHE A 1 72 ? 3.985 1.716 -18.234 1.00 97.81 72 PHE A O 1
ATOM 590 N N . GLU A 1 73 ? 5.362 0.004 -17.729 1.00 98.06 73 GLU A N 1
ATOM 591 C CA . GLU A 1 73 ? 4.533 -0.585 -16.675 1.00 98.06 73 GLU A CA 1
ATOM 592 C C . GLU A 1 73 ? 4.266 0.440 -15.563 1.00 98.06 73 GLU A C 1
ATOM 594 O O . GLU A 1 73 ? 3.116 0.736 -15.238 1.00 98.06 73 GLU A O 1
ATOM 599 N N . ALA A 1 74 ? 5.327 1.069 -15.044 1.00 97.81 74 ALA A N 1
ATOM 600 C CA . ALA A 1 74 ? 5.196 2.094 -14.014 1.00 97.81 74 ALA A CA 1
ATOM 601 C C . ALA A 1 74 ? 4.359 3.292 -14.482 1.00 97.81 74 ALA A C 1
ATOM 603 O O . ALA A 1 74 ? 3.521 3.801 -13.736 1.00 97.81 74 ALA A O 1
ATOM 604 N N . LEU A 1 75 ? 4.549 3.728 -15.730 1.00 98.12 75 LEU A N 1
ATOM 605 C CA . LEU A 1 75 ? 3.767 4.813 -16.313 1.00 98.12 75 LEU A CA 1
ATOM 606 C C . LEU A 1 75 ? 2.273 4.478 -16.393 1.00 98.12 75 LEU A C 1
ATOM 608 O O . LEU A 1 75 ? 1.451 5.346 -16.092 1.00 98.12 75 LEU A O 1
ATOM 612 N N . ASP A 1 76 ? 1.918 3.264 -16.817 1.00 97.50 76 ASP A N 1
ATOM 613 C CA . ASP A 1 76 ? 0.520 2.849 -16.944 1.00 97.50 76 ASP A CA 1
ATOM 614 C C . ASP A 1 76 ? -0.175 2.820 -15.577 1.00 97.50 76 ASP A C 1
ATOM 616 O O . ASP A 1 76 ? -1.205 3.472 -15.386 1.00 97.50 76 ASP A O 1
ATOM 620 N N . PHE A 1 77 ? 0.453 2.189 -14.583 1.00 96.19 77 PHE A N 1
ATOM 621 C CA . PHE A 1 77 ? -0.076 2.143 -13.219 1.00 96.19 77 PHE A CA 1
ATOM 622 C C . PHE A 1 77 ? -0.232 3.537 -12.603 1.00 96.19 77 PHE A C 1
ATOM 624 O O . PHE A 1 77 ? -1.289 3.851 -12.048 1.00 96.19 77 PHE A O 1
ATOM 631 N N . THR A 1 78 ? 0.770 4.410 -12.747 1.00 96.06 78 THR A N 1
ATOM 632 C CA . THR A 1 78 ? 0.680 5.785 -12.242 1.00 96.06 78 THR A CA 1
ATOM 633 C C . THR A 1 78 ? -0.428 6.578 -12.947 1.00 96.06 78 THR A C 1
ATOM 635 O O . THR A 1 78 ? -1.186 7.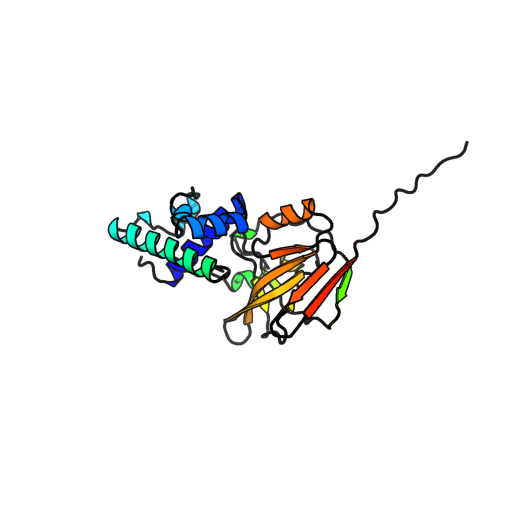284 -12.279 1.00 96.06 78 THR A O 1
ATOM 638 N N . ARG A 1 79 ? -0.583 6.455 -14.275 1.00 96.44 79 ARG A N 1
ATOM 639 C CA . ARG A 1 79 ? -1.670 7.120 -15.026 1.00 96.44 79 ARG A CA 1
ATOM 640 C C . ARG A 1 79 ? -3.050 6.675 -14.560 1.00 96.44 79 ARG A C 1
ATOM 642 O O . ARG A 1 79 ? -3.951 7.505 -14.448 1.00 96.44 79 ARG A O 1
ATOM 649 N N . ASN A 1 80 ? -3.191 5.388 -14.266 1.00 93.69 80 ASN A N 1
ATOM 650 C CA . ASN A 1 80 ? -4.438 4.787 -13.810 1.00 93.69 80 ASN A CA 1
ATOM 651 C C . ASN A 1 80 ? -4.676 4.961 -12.299 1.00 93.69 80 ASN A C 1
ATOM 653 O O . ASN A 1 80 ? -5.709 4.522 -11.798 1.00 93.69 80 ASN A O 1
ATOM 657 N N . GLN A 1 81 ? -3.755 5.617 -11.578 1.00 89.88 81 GLN A N 1
ATOM 658 C CA . GLN A 1 81 ? -3.798 5.800 -10.121 1.00 89.88 81 GLN A CA 1
ATOM 659 C C . GLN A 1 81 ? -3.910 4.464 -9.367 1.00 89.88 81 GLN A C 1
ATOM 661 O O . GLN A 1 81 ? -4.644 4.335 -8.386 1.00 89.88 81 GLN A O 1
ATOM 666 N N . GLN A 1 82 ? -3.195 3.448 -9.852 1.00 90.75 82 GLN A N 1
ATOM 667 C CA . GLN A 1 82 ? -3.173 2.103 -9.289 1.00 90.75 82 GLN A CA 1
ATOM 668 C C . GLN A 1 82 ? -1.860 1.847 -8.548 1.00 90.75 82 GLN A C 1
ATOM 670 O O . GLN A 1 82 ? -0.788 2.266 -8.978 1.00 90.75 82 GLN A O 1
ATOM 675 N N . ASN A 1 83 ? -1.931 1.105 -7.441 1.00 90.19 83 ASN A N 1
ATOM 676 C CA . ASN A 1 83 ? -0.731 0.635 -6.752 1.00 90.19 83 ASN A CA 1
ATOM 677 C C . ASN A 1 83 ? -0.118 -0.549 -7.513 1.00 90.19 83 ASN A C 1
ATOM 679 O O . ASN A 1 83 ? -0.801 -1.543 -7.758 1.00 90.19 83 ASN A O 1
ATOM 683 N N . MET A 1 84 ? 1.183 -0.485 -7.798 1.00 94.12 84 MET A N 1
ATOM 684 C CA . MET A 1 84 ? 1.955 -1.646 -8.252 1.00 94.12 84 MET A CA 1
ATOM 685 C C . MET A 1 84 ? 2.265 -2.540 -7.056 1.00 94.12 84 MET A C 1
ATOM 687 O O . MET A 1 84 ? 3.157 -2.245 -6.270 1.00 94.12 84 MET A O 1
ATOM 691 N N . ILE A 1 85 ? 1.494 -3.600 -6.852 1.00 93.62 85 ILE A N 1
ATOM 692 C CA . ILE A 1 85 ? 1.578 -4.390 -5.614 1.00 93.62 85 ILE A CA 1
ATOM 693 C C . ILE A 1 85 ? 2.860 -5.234 -5.555 1.00 93.62 85 ILE A C 1
ATOM 695 O O . ILE A 1 85 ? 3.350 -5.511 -4.454 1.00 93.62 85 ILE A O 1
ATOM 699 N N . GLY A 1 86 ? 3.412 -5.624 -6.709 1.00 93.62 86 GLY A N 1
ATOM 700 C CA . GLY A 1 86 ? 4.502 -6.595 -6.790 1.00 93.62 86 GLY A CA 1
ATOM 701 C C . GLY A 1 86 ? 4.087 -7.973 -6.262 1.00 93.62 86 GLY A C 1
ATOM 702 O O . GLY A 1 86 ? 2.924 -8.215 -5.927 1.00 93.62 86 GLY A O 1
ATOM 703 N N . GLN A 1 87 ? 5.047 -8.884 -6.142 1.00 92.25 87 GLN A N 1
ATOM 704 C CA . GLN A 1 87 ? 4.774 -10.273 -5.777 1.00 92.25 87 GLN A CA 1
ATOM 705 C C . GLN A 1 87 ? 4.400 -10.436 -4.303 1.00 92.25 87 GLN A C 1
ATOM 707 O O . GLN A 1 87 ? 5.159 -10.055 -3.412 1.00 92.25 87 GLN A O 1
ATOM 712 N N . VAL A 1 88 ? 3.246 -11.046 -4.040 1.00 93.69 88 VAL A N 1
ATOM 713 C CA . VAL A 1 88 ? 2.789 -11.387 -2.686 1.00 93.69 88 VAL A CA 1
ATOM 714 C C . VAL A 1 88 ? 2.999 -12.880 -2.446 1.00 93.69 88 VAL A C 1
ATOM 716 O O . VAL A 1 88 ? 2.549 -13.700 -3.248 1.00 93.69 88 VAL A O 1
ATOM 719 N N . TYR A 1 89 ? 3.652 -13.223 -1.338 1.00 92.75 89 TYR A N 1
ATOM 720 C CA . TYR A 1 89 ? 3.884 -14.598 -0.906 1.00 92.75 89 TYR A CA 1
ATOM 721 C C . TYR A 1 89 ? 2.887 -14.971 0.191 1.00 92.75 89 TYR A C 1
ATOM 723 O O . TYR A 1 89 ? 2.641 -14.189 1.109 1.00 92.75 89 TYR A O 1
ATOM 731 N N . LEU A 1 90 ? 2.278 -16.153 0.091 1.00 91.75 90 LEU A N 1
ATOM 732 C CA . LEU A 1 90 ? 1.296 -16.605 1.080 1.00 91.75 90 LEU A CA 1
ATOM 733 C C . LEU A 1 90 ? 1.927 -16.849 2.449 1.00 91.75 90 LEU A C 1
ATOM 735 O O . LEU A 1 90 ? 1.263 -16.710 3.470 1.00 91.75 90 LEU A O 1
ATOM 739 N N . GLU A 1 91 ? 3.196 -17.232 2.467 1.00 93.00 91 GLU A N 1
ATOM 740 C CA . GLU A 1 91 ? 3.960 -17.539 3.667 1.00 93.00 91 GLU A CA 1
ATOM 741 C C . GLU A 1 91 ? 4.029 -16.328 4.615 1.00 93.00 91 GLU A C 1
ATOM 743 O O . GLU A 1 91 ? 4.062 -16.494 5.836 1.00 93.00 91 GLU A O 1
ATOM 748 N N . ASP A 1 92 ? 3.944 -15.113 4.064 1.00 94.62 92 ASP A N 1
ATOM 749 C CA . ASP A 1 92 ? 3.959 -13.855 4.814 1.00 94.62 92 ASP A CA 1
ATOM 750 C C . ASP A 1 92 ? 2.674 -13.635 5.637 1.00 94.62 92 ASP A C 1
ATOM 752 O O . ASP A 1 92 ? 2.648 -12.796 6.544 1.00 94.62 92 ASP A O 1
ATOM 756 N N . ARG A 1 93 ? 1.599 -14.386 5.347 1.00 94.31 93 ARG A N 1
ATOM 757 C CA . ARG A 1 93 ? 0.302 -14.302 6.038 1.00 94.31 93 ARG A CA 1
ATOM 758 C C . ARG A 1 93 ? 0.421 -14.592 7.532 1.00 94.31 93 ARG A C 1
ATOM 760 O O . ARG A 1 93 ? -0.211 -13.906 8.330 1.00 94.31 93 ARG A O 1
ATOM 767 N N . GLU A 1 94 ? 1.197 -15.606 7.907 1.00 92.44 94 GLU A N 1
ATOM 768 C CA . GLU A 1 94 ? 1.284 -16.061 9.303 1.00 92.44 94 GLU A CA 1
ATOM 769 C C . GLU A 1 94 ? 2.134 -15.121 10.165 1.00 92.44 94 GLU A C 1
ATOM 771 O O . GLU A 1 94 ? 1.822 -14.901 11.332 1.00 92.44 94 GLU A O 1
ATOM 776 N N . GLY A 1 95 ? 3.189 -14.537 9.591 1.00 93.94 95 GLY A N 1
ATOM 777 C CA . GLY A 1 95 ? 4.061 -13.590 10.292 1.00 93.94 95 GLY A CA 1
ATOM 778 C C . GLY A 1 95 ? 3.595 -12.134 10.228 1.00 93.94 95 GLY A C 1
ATOM 779 O O . GLY A 1 95 ? 4.138 -11.292 10.939 1.00 93.94 95 GLY A O 1
ATOM 780 N N . GLY A 1 96 ? 2.639 -11.807 9.349 1.00 97.19 96 GLY A N 1
ATOM 781 C CA . GLY A 1 96 ? 2.192 -10.432 9.101 1.00 97.19 96 GLY A CA 1
ATOM 782 C C . GLY A 1 96 ? 3.279 -9.520 8.513 1.00 97.19 96 GLY A C 1
ATOM 783 O O . GLY A 1 96 ? 3.118 -8.298 8.491 1.00 97.19 96 GLY A O 1
ATOM 784 N N . ARG A 1 97 ? 4.404 -10.081 8.056 1.00 98.06 97 ARG A N 1
ATOM 785 C CA . ARG A 1 97 ? 5.550 -9.354 7.497 1.00 98.06 97 ARG A CA 1
ATOM 786 C C . ARG A 1 97 ? 6.237 -10.196 6.431 1.00 98.06 97 ARG A C 1
ATOM 788 O O . ARG A 1 97 ? 6.493 -11.374 6.667 1.00 98.06 97 ARG A O 1
ATOM 795 N N . SER A 1 98 ? 6.602 -9.568 5.319 1.00 96.50 98 SER A N 1
ATOM 796 C CA . SER A 1 98 ? 7.541 -10.143 4.358 1.00 96.50 98 SER A CA 1
ATOM 797 C C . SER A 1 98 ? 8.967 -10.178 4.928 1.00 96.50 98 SER A C 1
ATOM 799 O O . SER A 1 98 ? 9.286 -9.427 5.863 1.00 96.50 98 SER A O 1
ATOM 801 N N . PRO A 1 99 ? 9.881 -10.969 4.333 1.00 94.44 99 PRO A N 1
ATOM 802 C CA . PRO A 1 99 ? 11.292 -10.968 4.716 1.00 94.44 99 PRO A CA 1
ATOM 803 C C . PRO A 1 99 ? 11.946 -9.578 4.674 1.00 94.44 99 PRO A C 1
ATOM 805 O O . PRO A 1 99 ? 12.752 -9.259 5.549 1.00 94.44 99 PRO A O 1
ATOM 808 N N . SER A 1 100 ? 11.571 -8.728 3.710 1.00 92.25 100 SER A N 1
ATOM 809 C CA . SER A 1 100 ? 12.091 -7.357 3.583 1.00 92.25 100 SER A CA 1
ATOM 810 C C . SER A 1 100 ? 11.637 -6.434 4.722 1.00 92.25 100 SER A C 1
ATOM 812 O O . SER A 1 100 ? 12.369 -5.528 5.111 1.00 92.25 100 SER A O 1
ATOM 814 N N . ALA A 1 101 ? 10.468 -6.698 5.313 1.00 95.69 101 ALA A N 1
ATOM 815 C CA . ALA A 1 101 ? 9.894 -5.921 6.410 1.00 95.69 101 ALA A CA 1
ATOM 816 C C . ALA A 1 101 ? 10.197 -6.501 7.807 1.00 95.69 101 ALA A C 1
ATOM 818 O O . ALA A 1 101 ? 9.783 -5.929 8.820 1.00 95.69 101 ALA A O 1
ATOM 819 N N . ALA A 1 102 ? 10.912 -7.629 7.896 1.00 94.38 102 ALA A N 1
ATOM 820 C CA . ALA A 1 102 ? 11.102 -8.369 9.145 1.00 94.38 102 ALA A CA 1
ATOM 821 C C . ALA A 1 102 ? 11.738 -7.525 10.267 1.00 94.38 102 ALA A C 1
ATOM 823 O O . ALA A 1 102 ? 11.343 -7.647 11.425 1.00 94.38 102 ALA A O 1
ATOM 824 N N . GLN A 1 103 ? 12.681 -6.643 9.921 1.00 93.69 103 GLN A N 1
ATOM 825 C CA . GLN A 1 103 ? 13.461 -5.839 10.874 1.00 93.69 103 GLN A CA 1
ATOM 826 C C . GLN A 1 103 ? 12.878 -4.441 11.149 1.00 93.69 103 GLN A C 1
ATOM 828 O O . GLN A 1 103 ? 13.512 -3.652 11.846 1.00 93.69 103 GLN A O 1
ATOM 833 N N . LEU A 1 104 ? 11.696 -4.104 10.617 1.00 95.19 104 LEU A N 1
ATOM 834 C CA . LEU A 1 104 ? 11.081 -2.799 10.874 1.00 95.19 104 LEU A CA 1
ATOM 835 C C . LEU A 1 104 ? 10.711 -2.637 12.354 1.00 95.19 104 LEU A C 1
ATOM 837 O O . LEU A 1 104 ? 9.913 -3.413 12.889 1.00 95.19 104 LEU A O 1
ATOM 841 N N . ASP A 1 105 ? 11.228 -1.593 13.001 1.00 95.31 105 ASP A N 1
ATOM 842 C CA . ASP A 1 105 ? 10.780 -1.207 14.339 1.00 95.31 105 ASP A CA 1
ATOM 843 C C . ASP A 1 105 ? 9.525 -0.332 14.252 1.00 95.31 105 ASP A C 1
ATOM 845 O O . ASP A 1 105 ? 9.558 0.825 13.835 1.00 95.31 105 ASP A O 1
ATOM 849 N N . THR A 1 106 ? 8.399 -0.904 14.662 1.00 97.19 106 THR A N 1
ATOM 850 C CA . THR A 1 106 ? 7.087 -0.253 14.672 1.00 97.19 106 THR A CA 1
ATOM 851 C C . THR A 1 106 ? 6.717 0.302 16.048 1.00 97.19 106 THR A C 1
ATOM 853 O O . THR A 1 106 ? 5.734 1.031 16.157 1.00 97.19 106 THR A O 1
ATOM 856 N N . GLN A 1 107 ? 7.486 0.020 17.106 1.00 95.75 107 GLN A N 1
ATOM 857 C CA . GLN A 1 107 ? 7.146 0.430 18.475 1.00 95.75 107 GLN A CA 1
ATOM 858 C C . GLN A 1 107 ? 6.975 1.947 18.663 1.00 95.75 107 GLN A C 1
ATOM 860 O O . GLN A 1 107 ? 6.049 2.348 19.374 1.00 95.75 107 GLN A O 1
ATOM 865 N N . PRO A 1 108 ? 7.759 2.828 18.006 1.00 94.19 108 PRO A N 1
ATOM 866 C CA . PRO A 1 108 ? 7.539 4.275 18.087 1.00 94.19 108 PRO A CA 1
ATOM 867 C C . PRO A 1 108 ? 6.147 4.733 17.610 1.00 94.19 108 PRO A C 1
ATOM 869 O O . PRO A 1 108 ? 5.697 5.825 17.968 1.00 94.19 108 PRO A O 1
ATOM 872 N N . LEU A 1 109 ? 5.458 3.899 16.823 1.00 95.50 109 LEU A N 1
ATOM 873 C CA . LEU A 1 109 ? 4.139 4.160 16.246 1.00 95.50 109 LEU A CA 1
ATOM 874 C C . LEU A 1 109 ? 2.981 3.650 17.118 1.00 95.50 109 LEU A C 1
ATOM 876 O O . LEU A 1 109 ? 1.825 3.848 16.745 1.00 95.50 109 LEU A O 1
ATOM 880 N N . ALA A 1 110 ? 3.264 3.018 18.265 1.00 95.31 110 ALA A N 1
ATOM 881 C CA . ALA A 1 110 ? 2.286 2.380 19.150 1.00 95.31 110 ALA A CA 1
ATOM 882 C C . ALA A 1 110 ? 1.410 3.395 19.914 1.00 95.31 110 ALA A C 1
ATOM 884 O O . ALA A 1 110 ? 1.478 3.542 21.136 1.00 95.31 110 ALA A O 1
ATOM 885 N N . LYS A 1 111 ? 0.576 4.129 19.174 1.00 92.81 111 LYS A N 1
ATOM 886 C CA . LYS A 1 111 ? -0.382 5.112 19.682 1.00 92.81 111 LYS A CA 1
ATOM 887 C C . LYS A 1 111 ? -1.722 4.888 18.987 1.00 92.81 111 LYS A C 1
ATOM 889 O O . LYS A 1 111 ? -1.862 5.190 17.807 1.00 92.81 111 LYS A O 1
ATOM 894 N N . ALA A 1 112 ? -2.708 4.398 19.731 1.00 93.44 112 ALA A N 1
ATOM 895 C CA . ALA A 1 112 ? -4.034 4.104 19.200 1.00 93.44 112 ALA A CA 1
ATOM 896 C C . ALA A 1 112 ? -5.084 5.096 19.730 1.00 93.44 112 ALA A C 1
ATOM 898 O O . ALA A 1 112 ? -5.132 5.333 20.943 1.00 93.44 112 ALA A O 1
ATOM 899 N N . PRO A 1 113 ? -5.936 5.666 18.861 1.00 95.56 113 PRO A N 1
ATOM 900 C CA . PRO A 1 113 ? -7.115 6.398 19.296 1.00 95.56 113 PRO A CA 1
ATOM 901 C C . PRO A 1 113 ? -8.298 5.445 19.506 1.00 95.56 113 PRO A C 1
ATOM 903 O O . PRO A 1 113 ? -8.282 4.289 19.075 1.00 95.56 113 PRO A O 1
ATOM 906 N N . THR A 1 114 ? -9.375 5.958 20.090 1.00 95.62 114 THR A N 1
ATOM 907 C CA . THR A 1 114 ? -10.713 5.403 19.855 1.00 95.62 114 THR A CA 1
ATOM 908 C C . THR A 1 114 ? -11.277 5.968 18.552 1.00 95.62 114 THR A C 1
ATOM 910 O O . THR A 1 114 ? -10.822 7.004 18.062 1.00 95.62 114 THR A O 1
ATOM 913 N N . PHE A 1 115 ? -12.264 5.299 17.955 1.00 96.31 115 PHE A N 1
ATOM 914 C CA . PHE A 1 115 ? -12.900 5.799 16.738 1.00 96.31 115 PHE A CA 1
ATOM 915 C C . PHE A 1 115 ? -14.416 5.620 16.752 1.00 96.31 115 PHE A C 1
ATOM 917 O O . PHE A 1 115 ? -14.957 4.765 17.452 1.00 96.31 115 PHE A O 1
ATOM 924 N N . SER A 1 116 ? -15.092 6.427 15.941 1.00 96.81 116 SER A N 1
ATOM 925 C CA . SER A 1 116 ? -16.508 6.275 15.610 1.00 96.81 116 SER A CA 1
ATOM 926 C C . SER A 1 116 ? -16.702 6.316 14.098 1.00 96.81 116 SER A C 1
ATOM 928 O O . SER A 1 116 ? -15.881 6.882 13.372 1.00 96.81 116 SER A O 1
ATOM 930 N N . SER A 1 117 ? -17.787 5.712 13.612 1.00 96.81 117 SER A N 1
ATOM 931 C CA . SER A 1 117 ? -18.170 5.777 12.204 1.00 96.81 117 SER A CA 1
ATOM 932 C C . SER A 1 117 ? -19.668 6.006 12.036 1.00 96.81 117 SER A C 1
ATOM 934 O O . SER A 1 117 ? -20.464 5.630 12.896 1.00 96.81 117 SER A O 1
ATOM 936 N N . ASN A 1 118 ? -20.054 6.633 10.922 1.00 96.50 118 ASN A N 1
ATOM 937 C CA . ASN A 1 118 ? -21.455 6.801 10.535 1.00 96.50 118 ASN A CA 1
ATOM 938 C C . ASN A 1 118 ? -22.133 5.481 10.120 1.00 96.50 118 ASN A C 1
ATOM 940 O O . ASN A 1 118 ? -23.358 5.444 10.006 1.00 96.50 118 ASN A O 1
ATOM 944 N N . ARG A 1 119 ? -21.362 4.414 9.875 1.00 94.12 119 ARG A N 1
ATOM 945 C CA . ARG A 1 119 ? -21.846 3.092 9.456 1.00 94.12 119 ARG A CA 1
ATOM 946 C C . ARG A 1 119 ? -21.089 1.998 10.209 1.00 94.12 119 ARG A C 1
ATOM 948 O O . ARG A 1 119 ? -19.982 2.217 10.691 1.00 94.12 119 ARG A O 1
ATOM 955 N N . ALA A 1 120 ? -21.686 0.813 10.311 1.00 94.50 120 ALA A N 1
ATOM 956 C CA . ALA A 1 120 ? -20.957 -0.356 10.792 1.00 94.50 120 ALA A CA 1
ATOM 957 C C . ALA A 1 120 ? -19.856 -0.710 9.782 1.00 94.50 120 ALA A C 1
ATOM 959 O O . ALA A 1 120 ? -20.130 -0.799 8.586 1.00 94.50 120 ALA A O 1
ATOM 960 N N . ILE A 1 121 ? -18.630 -0.890 10.270 1.00 95.69 121 ILE A N 1
ATOM 961 C CA . ILE A 1 121 ? -17.479 -1.260 9.447 1.00 95.69 121 ILE A CA 1
ATOM 962 C C . ILE A 1 121 ? -17.228 -2.755 9.635 1.00 95.69 121 ILE A C 1
ATOM 964 O O . ILE A 1 121 ? -17.139 -3.238 10.764 1.00 95.69 121 ILE A O 1
ATOM 968 N N . GLU A 1 122 ? -17.128 -3.480 8.524 1.00 96.69 122 GLU A N 1
ATOM 969 C CA . GLU A 1 122 ? -16.733 -4.885 8.522 1.00 96.69 122 GLU A CA 1
ATOM 970 C C . GLU A 1 122 ? -15.286 -5.006 9.018 1.00 96.69 122 GLU A C 1
ATOM 972 O O . GLU A 1 122 ? -14.388 -4.350 8.488 1.00 96.69 122 GLU A O 1
ATOM 977 N N . ARG A 1 123 ? -15.066 -5.818 10.056 1.00 97.81 123 ARG A N 1
ATOM 978 C CA . ARG A 1 123 ? -13.740 -6.083 10.618 1.00 97.81 123 ARG A CA 1
ATOM 979 C C . ARG A 1 123 ? -13.255 -7.436 10.113 1.00 97.81 123 ARG A C 1
ATOM 981 O O . ARG A 1 123 ? -13.869 -8.450 10.434 1.00 97.81 123 ARG A O 1
ATOM 988 N N . ILE A 1 124 ? -12.200 -7.444 9.302 1.00 97.88 124 ILE A N 1
ATOM 989 C CA . ILE A 1 124 ? -11.733 -8.658 8.626 1.00 97.88 124 ILE A CA 1
ATOM 990 C C . ILE A 1 124 ? -10.236 -8.613 8.311 1.00 97.88 124 ILE A C 1
ATOM 992 O O . ILE A 1 124 ? -9.658 -7.560 8.039 1.00 97.88 124 ILE A O 1
ATOM 996 N N . GLY A 1 125 ? -9.631 -9.798 8.290 1.00 97.62 125 GLY A N 1
ATOM 997 C CA . GLY A 1 125 ? -8.316 -10.037 7.716 1.00 97.62 125 GLY A CA 1
ATOM 998 C C . GLY A 1 125 ? -7.152 -9.551 8.571 1.00 97.62 125 GLY A C 1
ATOM 999 O O . GLY A 1 125 ? -7.314 -8.908 9.606 1.00 97.62 125 GLY A O 1
ATOM 1000 N N . ARG A 1 126 ? -5.950 -9.897 8.125 1.00 98.31 126 ARG A N 1
ATOM 1001 C CA . ARG A 1 126 ? -4.695 -9.655 8.833 1.00 98.31 126 ARG A CA 1
ATOM 1002 C C . ARG A 1 126 ? -3.782 -8.793 7.983 1.00 98.31 126 ARG A C 1
ATOM 1004 O O . ARG A 1 126 ? -3.609 -9.061 6.792 1.00 98.31 126 ARG A O 1
ATOM 1011 N N . LEU A 1 127 ? -3.217 -7.757 8.590 1.00 98.75 127 LEU A N 1
ATOM 1012 C CA . LEU A 1 127 ? -2.237 -6.890 7.948 1.00 98.75 127 LEU A CA 1
ATOM 1013 C C . LEU A 1 127 ? -0.978 -7.690 7.597 1.00 98.75 127 LEU A C 1
ATOM 1015 O O . LEU A 1 127 ? -0.501 -8.485 8.401 1.00 98.75 127 LEU A O 1
ATOM 1019 N N . CYS A 1 128 ? -0.403 -7.421 6.429 1.00 98.44 128 CYS A N 1
ATOM 1020 C CA . CYS A 1 128 ? 0.936 -7.865 6.071 1.00 98.44 128 CYS A CA 1
ATOM 1021 C C . CYS A 1 128 ? 1.792 -6.673 5.625 1.00 98.44 128 CYS A C 1
ATOM 1023 O O . CYS A 1 128 ? 1.475 -6.016 4.628 1.00 98.44 128 CYS A O 1
ATOM 1025 N N . LEU A 1 129 ? 2.869 -6.386 6.364 1.00 98.50 129 LEU A N 1
ATOM 1026 C CA . LEU A 1 129 ? 3.862 -5.375 5.991 1.00 98.50 129 LEU A CA 1
ATOM 1027 C C . LEU A 1 129 ? 4.806 -5.937 4.935 1.00 98.50 129 LEU A C 1
ATOM 1029 O O . LEU A 1 129 ? 5.355 -7.020 5.115 1.00 98.50 129 LEU A O 1
ATOM 1033 N N . ARG A 1 130 ? 5.030 -5.180 3.860 1.00 96.88 130 ARG A N 1
ATOM 1034 C CA . ARG A 1 130 ? 5.860 -5.626 2.729 1.00 96.88 130 ARG A CA 1
ATOM 1035 C C . ARG A 1 130 ? 6.939 -4.628 2.322 1.00 96.88 130 ARG A C 1
ATOM 1037 O O . ARG A 1 130 ? 7.493 -4.734 1.236 1.00 96.88 130 ARG A O 1
ATOM 1044 N N . HIS A 1 131 ? 7.232 -3.667 3.194 1.00 94.62 131 HIS A N 1
ATOM 1045 C CA . HIS A 1 131 ? 8.111 -2.541 2.904 1.00 94.62 131 HIS A CA 1
ATOM 1046 C C . HIS A 1 131 ? 9.425 -2.971 2.206 1.00 94.62 131 HIS A C 1
ATOM 1048 O O . HIS A 1 131 ? 10.043 -3.951 2.642 1.00 94.62 131 HIS A O 1
ATOM 1054 N N . PRO A 1 132 ? 9.855 -2.273 1.137 1.00 93.25 132 PRO A N 1
ATOM 1055 C CA . PRO A 1 132 ? 9.260 -1.047 0.592 1.00 93.25 132 PRO A CA 1
ATOM 1056 C C . PRO A 1 132 ? 7.958 -1.264 -0.194 1.00 93.25 132 PRO A C 1
ATOM 1058 O O . PRO A 1 132 ? 7.194 -0.316 -0.353 1.00 93.25 132 PRO A O 1
ATOM 1061 N N . LEU A 1 133 ? 7.641 -2.492 -0.614 1.00 96.00 133 LEU A N 1
ATOM 1062 C CA . LEU A 1 133 ? 6.400 -2.777 -1.335 1.00 96.00 133 LEU A CA 1
ATOM 1063 C C . LEU A 1 133 ? 5.137 -2.459 -0.499 1.00 96.00 133 LEU A C 1
ATOM 1065 O O . LEU A 1 133 ? 5.170 -2.466 0.739 1.00 96.00 133 LEU A O 1
ATOM 1069 N N . PRO A 1 134 ? 3.988 -2.226 -1.164 1.00 96.69 134 PRO A N 1
ATOM 1070 C CA . PRO A 1 134 ? 2.712 -1.944 -0.520 1.00 96.69 134 PRO A CA 1
ATOM 1071 C C . PRO A 1 134 ? 2.304 -3.027 0.465 1.00 96.69 134 PRO A C 1
ATOM 1073 O O . PRO A 1 134 ? 2.347 -4.221 0.149 1.00 96.69 134 PRO A O 1
ATOM 1076 N N . ALA A 1 135 ? 1.809 -2.603 1.625 1.00 98.19 135 ALA A N 1
ATOM 1077 C CA . ALA A 1 135 ? 1.154 -3.518 2.541 1.00 98.19 135 ALA A CA 1
ATOM 1078 C C . ALA A 1 135 ? -0.147 -4.047 1.922 1.00 98.19 135 ALA A C 1
ATOM 1080 O O . ALA A 1 135 ? -0.796 -3.381 1.105 1.00 98.19 135 ALA A O 1
ATOM 1081 N N . VAL A 1 136 ? -0.538 -5.241 2.348 1.00 98.19 136 VAL A N 1
ATOM 1082 C CA . VAL A 1 136 ? -1.761 -5.925 1.907 1.00 98.19 136 VAL A CA 1
ATOM 1083 C C . VAL A 1 136 ? -2.504 -6.483 3.116 1.00 98.19 136 VAL A C 1
ATOM 1085 O O . VAL A 1 136 ? -1.976 -6.489 4.229 1.00 98.19 136 VAL A O 1
ATOM 1088 N N . VAL A 1 137 ? -3.735 -6.943 2.907 1.00 98.50 137 VAL A N 1
ATOM 1089 C CA . VAL A 1 137 ? -4.501 -7.666 3.926 1.00 98.50 137 VAL A CA 1
ATOM 1090 C C . VAL A 1 137 ? -4.823 -9.061 3.411 1.00 98.50 137 VAL A C 1
ATOM 1092 O O . VAL A 1 137 ? -5.397 -9.200 2.334 1.00 98.50 137 VAL A O 1
ATOM 1095 N N . PHE A 1 138 ? -4.485 -10.088 4.184 1.00 98.06 138 PHE A N 1
ATOM 1096 C CA . PHE A 1 138 ? -4.950 -11.452 3.936 1.00 98.06 138 PHE A CA 1
ATOM 1097 C C . PHE A 1 138 ? -6.272 -11.673 4.662 1.00 98.06 138 PHE A C 1
ATOM 1099 O O . PHE A 1 138 ? -6.354 -11.469 5.871 1.00 98.06 138 PHE A O 1
ATOM 1106 N N . ALA A 1 139 ? -7.304 -12.095 3.946 1.00 97.44 139 ALA A N 1
ATOM 1107 C CA . ALA A 1 139 ? -8.629 -12.352 4.489 1.00 97.44 139 ALA A CA 1
ATOM 1108 C C . ALA A 1 139 ? -9.117 -13.749 4.104 1.00 97.44 139 ALA A C 1
ATOM 1110 O O . ALA A 1 139 ? -8.746 -14.278 3.060 1.00 97.44 139 ALA A O 1
ATOM 1111 N N . ASP A 1 140 ? -9.991 -14.320 4.929 1.00 95.44 140 ASP A N 1
ATOM 1112 C CA . ASP A 1 140 ? -10.596 -15.636 4.674 1.00 95.44 140 ASP A CA 1
ATOM 1113 C C . ASP A 1 140 ? -11.858 -15.542 3.803 1.00 95.44 140 ASP A C 1
ATOM 1115 O O . ASP A 1 140 ? -12.462 -16.545 3.439 1.00 95.44 140 ASP A O 1
ATOM 1119 N N . SER A 1 141 ? -12.295 -14.324 3.475 1.00 94.62 141 SER A N 1
ATOM 1120 C CA . SER A 1 141 ? -13.425 -14.088 2.582 1.00 94.62 141 SER A CA 1
ATOM 1121 C C . SER A 1 141 ? -13.336 -12.718 1.914 1.00 94.62 141 SER A C 1
ATOM 1123 O O . SER A 1 141 ? -12.582 -11.837 2.336 1.00 94.62 141 SER A O 1
ATOM 1125 N N . VAL A 1 142 ? -14.099 -12.551 0.834 1.00 94.81 142 VAL A N 1
ATOM 1126 C CA . VAL A 1 142 ? -14.223 -11.273 0.133 1.00 94.81 142 VAL A CA 1
ATOM 1127 C C . VAL A 1 142 ? -15.118 -10.337 0.955 1.00 94.81 142 VAL A C 1
ATOM 1129 O O . VAL A 1 142 ? -16.253 -10.720 1.244 1.00 94.81 142 VAL A O 1
ATOM 1132 N N . PRO A 1 143 ? -14.669 -9.111 1.282 1.00 94.81 143 PRO A N 1
ATOM 1133 C CA . PRO A 1 143 ? -15.484 -8.171 2.034 1.00 94.81 143 PRO A CA 1
ATOM 1134 C C . PRO A 1 143 ? -16.673 -7.679 1.213 1.00 94.81 143 PRO A C 1
ATOM 1136 O O . PRO A 1 143 ? -16.611 -7.547 -0.015 1.00 94.81 143 PRO A O 1
ATOM 1139 N N . THR A 1 144 ? -17.751 -7.360 1.918 1.00 93.19 144 THR A N 1
ATOM 1140 C CA . THR A 1 144 ? -19.000 -6.877 1.318 1.00 93.19 144 THR A CA 1
ATOM 1141 C C . THR A 1 144 ? -18.958 -5.385 0.998 1.00 93.19 144 THR A C 1
ATOM 1143 O O . THR A 1 144 ? -19.558 -4.946 0.015 1.00 93.19 144 THR A O 1
ATOM 1146 N N . ALA A 1 145 ? -18.230 -4.618 1.808 1.00 93.62 145 ALA A N 1
ATOM 1147 C CA . ALA A 1 145 ? -18.067 -3.178 1.675 1.00 93.62 145 ALA A CA 1
ATOM 1148 C C . ALA A 1 145 ? -16.774 -2.801 0.932 1.00 93.62 145 ALA A C 1
ATOM 1150 O O . ALA A 1 145 ? -15.832 -3.591 0.817 1.00 93.62 145 ALA A O 1
ATOM 1151 N N . ALA A 1 146 ? -16.717 -1.563 0.438 1.00 94.38 146 ALA A N 1
ATOM 1152 C CA . ALA A 1 146 ? -15.497 -0.978 -0.116 1.00 94.38 146 ALA A CA 1
ATOM 1153 C C . ALA A 1 146 ? -14.477 -0.629 0.980 1.00 94.38 146 ALA A C 1
ATOM 1155 O O . ALA A 1 146 ? -13.274 -0.649 0.732 1.00 94.38 146 ALA A O 1
ATOM 1156 N N . VAL A 1 147 ? -14.946 -0.338 2.198 1.00 96.75 147 VAL A N 1
ATOM 1157 C CA . VAL A 1 147 ? -14.101 -0.013 3.352 1.00 96.75 147 VAL A CA 1
ATOM 1158 C C . VAL A 1 147 ? -14.206 -1.109 4.403 1.00 96.75 147 VAL A C 1
ATOM 1160 O O . VAL A 1 147 ? -15.303 -1.455 4.838 1.00 96.75 147 VAL A O 1
ATOM 1163 N N . ILE A 1 148 ? -13.055 -1.602 4.852 1.00 97.75 148 ILE A N 1
ATOM 1164 C CA . ILE A 1 148 ? -12.948 -2.535 5.978 1.00 97.75 148 ILE A CA 1
ATOM 1165 C C . ILE A 1 148 ? -12.105 -1.937 7.099 1.00 97.75 148 ILE A C 1
ATOM 1167 O O . ILE A 1 148 ? -11.248 -1.085 6.856 1.00 97.75 148 ILE A O 1
ATOM 1171 N N . GLN A 1 149 ? -12.307 -2.427 8.316 1.00 98.00 149 GLN A N 1
ATOM 1172 C CA . GLN A 1 149 ? -11.330 -2.343 9.391 1.00 98.00 149 GLN A CA 1
ATOM 1173 C C . GLN A 1 149 ? -10.488 -3.621 9.355 1.00 98.00 149 GLN A C 1
ATOM 1175 O O . GLN A 1 149 ? -11.036 -4.720 9.291 1.00 98.00 149 GLN A O 1
ATOM 1180 N N . VAL A 1 150 ? -9.167 -3.494 9.418 1.00 98.50 150 VAL A N 1
ATOM 1181 C CA . VAL A 1 150 ? -8.286 -4.664 9.512 1.00 98.50 150 VAL A CA 1
ATOM 1182 C C . VAL A 1 150 ? -8.471 -5.313 10.881 1.00 98.50 150 VAL A C 1
ATOM 1184 O O . VAL A 1 150 ? -8.409 -4.621 11.900 1.00 98.50 150 VAL A O 1
ATOM 1187 N N . ASP A 1 151 ? -8.741 -6.618 10.909 1.00 98.25 151 ASP A N 1
ATOM 1188 C CA . ASP A 1 151 ? -9.041 -7.326 12.154 1.00 98.25 151 ASP A CA 1
ATOM 1189 C C . ASP A 1 151 ? -7.802 -7.513 13.029 1.00 98.25 151 ASP A C 1
ATOM 1191 O O . ASP A 1 151 ? -7.814 -7.144 14.205 1.00 98.25 151 ASP A O 1
ATOM 1195 N N . ASP A 1 152 ? -6.732 -8.029 12.429 1.00 98.38 152 ASP A N 1
ATOM 1196 C CA . ASP A 1 152 ? -5.456 -8.275 13.092 1.00 98.38 152 ASP A CA 1
ATOM 1197 C C . ASP A 1 152 ? -4.368 -7.364 12.519 1.00 98.38 152 ASP A C 1
ATOM 1199 O O . ASP A 1 152 ? -3.833 -7.584 11.427 1.00 98.38 152 ASP A O 1
ATOM 1203 N N . THR A 1 153 ? -4.037 -6.322 13.278 1.00 98.38 153 THR A N 1
ATOM 1204 C CA . THR A 1 153 ? -2.842 -5.504 13.042 1.00 98.38 153 THR A CA 1
ATOM 1205 C C . THR A 1 153 ? -1.701 -5.869 13.986 1.00 98.38 153 THR A C 1
ATOM 1207 O O . THR A 1 153 ? -0.553 -5.540 13.695 1.00 98.38 153 THR A O 1
A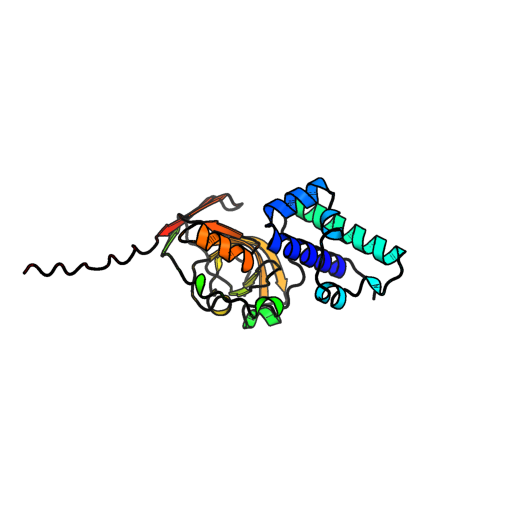TOM 1210 N N . ALA A 1 154 ? -1.992 -6.526 15.111 1.00 98.19 154 ALA A N 1
ATOM 1211 C CA . ALA A 1 154 ? -1.028 -6.809 16.165 1.00 98.19 154 ALA A CA 1
ATOM 1212 C C . ALA A 1 154 ? 0.049 -7.797 15.722 1.00 98.19 154 ALA A C 1
ATOM 1214 O O . ALA A 1 154 ? 1.211 -7.594 16.068 1.00 98.19 154 ALA A O 1
ATOM 1215 N N . THR A 1 155 ? -0.291 -8.802 14.911 1.00 97.94 155 THR A N 1
ATOM 1216 C CA . THR A 1 155 ? 0.699 -9.748 14.367 1.00 97.94 155 THR A CA 1
ATOM 1217 C C . THR A 1 155 ? 1.781 -9.018 13.566 1.00 97.94 155 THR A C 1
ATOM 1219 O O . THR A 1 155 ? 2.973 -9.244 13.754 1.00 97.94 155 THR A O 1
ATOM 1222 N N . ALA A 1 156 ? 1.372 -8.066 12.727 1.00 97.94 156 ALA A N 1
ATOM 1223 C CA . ALA A 1 156 ? 2.271 -7.308 11.870 1.00 97.94 156 ALA A CA 1
ATOM 1224 C C . ALA A 1 156 ? 2.967 -6.141 12.594 1.00 97.94 156 ALA A C 1
ATOM 1226 O O . ALA A 1 156 ? 4.149 -5.887 12.373 1.00 97.94 156 ALA A O 1
ATOM 1227 N N . LEU A 1 157 ? 2.265 -5.404 13.457 1.00 97.94 157 LEU A N 1
ATOM 1228 C CA . LEU A 1 157 ? 2.774 -4.182 14.099 1.00 97.94 157 LEU A CA 1
ATOM 1229 C C . LEU A 1 157 ? 3.376 -4.415 15.489 1.00 97.94 157 LEU A C 1
ATOM 1231 O O . LEU A 1 157 ? 4.110 -3.562 15.983 1.00 97.94 157 LEU A O 1
ATOM 1235 N N . GLY A 1 158 ? 3.055 -5.526 16.147 1.00 97.62 158 GLY A N 1
ATOM 1236 C CA . GLY A 1 158 ? 3.346 -5.751 17.565 1.00 97.62 158 GLY A CA 1
ATOM 1237 C C . GLY A 1 158 ? 2.423 -4.990 18.528 1.00 97.62 158 GLY A C 1
ATOM 1238 O O . GLY A 1 158 ? 2.685 -4.984 19.729 1.00 97.62 158 GLY A O 1
ATOM 1239 N N . PHE A 1 159 ? 1.374 -4.327 18.027 1.00 97.50 159 PHE A N 1
ATOM 1240 C CA . PHE A 1 159 ? 0.338 -3.650 18.813 1.00 97.50 159 PHE A CA 1
ATOM 1241 C C . PHE A 1 159 ? -0.968 -3.517 18.014 1.00 97.50 159 PHE A C 1
ATOM 1243 O O . PHE A 1 159 ? -0.966 -3.501 16.781 1.00 97.50 159 PHE A O 1
ATOM 1250 N N . ASP A 1 160 ? -2.087 -3.383 18.722 1.00 96.69 160 ASP A N 1
ATOM 1251 C CA . ASP A 1 160 ? -3.388 -3.128 18.107 1.00 96.69 160 ASP A CA 1
ATOM 1252 C C . ASP A 1 160 ? -3.531 -1.657 17.701 1.00 96.69 160 ASP A C 1
ATOM 1254 O O . ASP A 1 160 ? -3.332 -0.744 18.509 1.00 96.69 160 ASP A O 1
ATOM 1258 N N . LEU A 1 161 ? -3.929 -1.423 16.451 1.00 96.81 161 LEU A N 1
ATOM 1259 C CA . LEU A 1 161 ? -4.231 -0.101 15.920 1.00 96.81 161 LEU A CA 1
ATOM 1260 C C . LEU A 1 161 ? -5.466 -0.196 15.019 1.00 96.81 161 LEU A C 1
ATOM 1262 O O . LEU A 1 161 ? -5.449 -0.978 14.070 1.00 96.81 161 LEU A O 1
ATOM 1266 N N . PRO A 1 162 ? -6.531 0.598 15.242 1.00 96.25 162 PRO A N 1
ATOM 1267 C CA . PRO A 1 162 ? -7.644 0.635 14.305 1.00 96.25 162 PRO A CA 1
ATOM 1268 C C . PRO A 1 162 ? -7.165 1.195 12.962 1.00 96.25 162 PRO A C 1
ATOM 1270 O O . PRO A 1 162 ? -6.955 2.395 12.811 1.00 96.25 162 PRO A O 1
ATOM 1273 N N . MET A 1 163 ? -6.979 0.311 11.987 1.00 97.00 163 MET A N 1
ATOM 1274 C CA . MET A 1 163 ? -6.598 0.649 10.621 1.00 97.00 163 MET A CA 1
ATOM 1275 C C . MET A 1 163 ? -7.728 0.303 9.669 1.00 97.00 163 MET A C 1
ATOM 1277 O O . MET A 1 163 ? -8.354 -0.749 9.793 1.00 97.00 163 MET A O 1
ATOM 1281 N N . PHE A 1 164 ? -7.952 1.174 8.690 1.00 97.69 164 PHE A N 1
ATOM 1282 C CA . PHE A 1 164 ? -8.986 0.978 7.681 1.00 97.69 164 PHE A CA 1
ATOM 1283 C C . PHE A 1 164 ? -8.350 0.830 6.310 1.00 97.69 164 PHE A C 1
ATOM 1285 O O . PHE A 1 164 ? -7.332 1.461 6.036 1.00 97.69 164 PHE A O 1
ATOM 1292 N N . LEU A 1 165 ? -8.950 0.025 5.446 1.00 97.56 165 LEU A N 1
ATOM 1293 C CA . LEU A 1 165 ? -8.517 -0.156 4.066 1.00 97.56 165 LEU A CA 1
ATOM 1294 C C . LEU A 1 165 ? -9.681 0.197 3.146 1.00 97.56 165 LEU A C 1
ATOM 1296 O O . LEU A 1 165 ? -10.746 -0.409 3.254 1.00 97.56 165 LEU A O 1
ATOM 1300 N N . ASN A 1 166 ? -9.470 1.149 2.234 1.00 96.00 166 ASN A N 1
ATOM 1301 C CA . ASN A 1 166 ? -10.328 1.276 1.059 1.00 96.00 166 ASN A CA 1
ATOM 1302 C C . ASN A 1 166 ? -9.848 0.259 0.020 1.00 96.00 166 ASN A C 1
ATOM 1304 O O . ASN A 1 166 ? -8.753 0.405 -0.529 1.00 96.00 166 ASN A O 1
ATOM 1308 N N . VAL A 1 167 ? -10.638 -0.789 -0.186 1.00 95.81 167 VAL A N 1
ATOM 1309 C CA . VAL A 1 167 ? -10.311 -1.940 -1.024 1.00 95.81 167 VAL A CA 1
ATOM 1310 C C . VAL A 1 167 ? -10.405 -1.537 -2.493 1.00 95.81 167 VAL A C 1
ATOM 1312 O O . VAL A 1 167 ? -11.488 -1.280 -3.013 1.00 95.81 167 VAL A O 1
ATOM 1315 N N . ALA A 1 168 ? -9.260 -1.517 -3.171 1.00 93.19 168 ALA A N 1
ATOM 1316 C CA . ALA A 1 168 ? -9.148 -1.243 -4.602 1.00 93.19 168 ALA A CA 1
ATOM 1317 C C . ALA A 1 168 ? -8.984 -2.526 -5.431 1.00 93.19 168 ALA A C 1
ATOM 1319 O O . ALA A 1 168 ? -9.381 -2.565 -6.593 1.00 93.19 168 ALA A O 1
ATOM 1320 N N . GLY A 1 169 ? -8.415 -3.580 -4.839 1.00 92.94 169 GLY A N 1
ATOM 1321 C CA . GLY A 1 169 ? -8.159 -4.850 -5.507 1.00 92.94 169 GLY A CA 1
ATOM 1322 C C . GLY A 1 169 ? -8.435 -6.047 -4.606 1.00 92.94 169 GLY A C 1
ATOM 1323 O O . GLY A 1 169 ? -8.323 -5.980 -3.380 1.00 92.94 169 GLY A O 1
ATOM 1324 N N . ARG A 1 170 ? -8.838 -7.147 -5.243 1.00 94.25 170 ARG A N 1
ATOM 1325 C CA . ARG A 1 170 ? -9.153 -8.427 -4.607 1.00 94.25 170 ARG A CA 1
ATOM 1326 C C . ARG A 1 170 ? -8.561 -9.526 -5.472 1.00 94.25 170 ARG A C 1
ATOM 1328 O O . ARG A 1 170 ? -8.920 -9.632 -6.643 1.00 94.25 170 ARG A O 1
ATOM 1335 N N . GLN A 1 171 ? -7.683 -10.333 -4.903 1.00 93.50 171 GLN A N 1
ATOM 1336 C CA . GLN A 1 171 ? -7.094 -11.473 -5.590 1.00 93.50 171 GLN A CA 1
ATOM 1337 C C . GLN A 1 171 ? -7.370 -12.735 -4.784 1.00 93.50 171 GLN A C 1
ATOM 1339 O O . GLN A 1 171 ? -6.915 -12.867 -3.650 1.00 93.50 171 GLN A O 1
ATOM 1344 N N . GLN A 1 172 ? -8.127 -13.656 -5.374 1.00 91.81 172 GLN A N 1
ATOM 1345 C CA . GLN A 1 172 ? -8.348 -14.973 -4.790 1.00 91.81 172 GLN A CA 1
ATOM 1346 C C . GLN A 1 172 ? -7.055 -15.788 -4.895 1.00 91.81 172 GLN A C 1
ATOM 1348 O O . GLN A 1 172 ? -6.455 -15.868 -5.969 1.00 91.81 172 GLN A O 1
ATOM 1353 N N . PHE A 1 173 ? -6.648 -16.405 -3.792 1.00 85.69 173 PHE A N 1
ATOM 1354 C CA . PHE A 1 173 ? -5.533 -17.334 -3.741 1.00 85.69 173 PHE A CA 1
ATOM 1355 C C . PHE A 1 173 ? -5.992 -18.638 -3.086 1.00 85.69 173 PHE A C 1
ATOM 1357 O O . PHE A 1 173 ? -6.216 -18.703 -1.879 1.00 85.69 173 PHE A O 1
ATOM 1364 N N . GLY A 1 174 ? -6.129 -19.691 -3.893 1.00 80.69 174 GLY A N 1
ATOM 1365 C CA . GLY A 1 174 ? -6.751 -20.939 -3.444 1.00 80.69 174 GLY A CA 1
ATOM 1366 C C . GLY A 1 174 ? -8.218 -20.744 -3.050 1.00 80.69 174 GLY A C 1
ATOM 1367 O O . GLY A 1 174 ? -8.844 -19.754 -3.431 1.00 80.69 174 GLY A O 1
ATOM 1368 N N . ASP A 1 175 ? -8.767 -21.683 -2.285 1.00 81.88 175 ASP A N 1
ATOM 1369 C CA . ASP A 1 175 ? -10.194 -21.674 -1.936 1.00 81.88 175 ASP A CA 1
ATOM 1370 C C . ASP A 1 175 ? -10.504 -20.771 -0.726 1.00 81.88 175 ASP A C 1
ATOM 1372 O O . ASP A 1 175 ? -11.564 -20.151 -0.677 1.00 81.88 175 ASP A O 1
ATOM 1376 N N . ASP A 1 176 ? -9.542 -20.605 0.189 1.00 88.69 176 ASP A N 1
ATOM 1377 C CA . ASP A 1 176 ? -9.787 -20.043 1.528 1.00 88.69 176 ASP A CA 1
ATOM 1378 C C . ASP A 1 176 ? -9.033 -18.732 1.807 1.00 88.69 176 ASP A C 1
ATOM 1380 O O . ASP A 1 176 ? -8.926 -18.297 2.953 1.00 88.69 176 ASP A O 1
ATOM 1384 N N . THR A 1 177 ? -8.410 -18.109 0.804 1.00 94.50 177 THR A N 1
ATOM 1385 C CA . THR A 1 177 ? -7.648 -16.869 1.016 1.00 94.50 177 THR A CA 1
ATOM 1386 C C . THR A 1 177 ? -7.903 -15.848 -0.076 1.00 94.50 177 THR A C 1
ATOM 1388 O O . THR A 1 177 ? -7.836 -16.128 -1.270 1.00 94.50 177 THR A O 1
ATOM 1391 N N . VAL A 1 178 ? -8.142 -14.616 0.354 1.00 96.25 178 VAL A N 1
ATOM 1392 C CA . VAL A 1 178 ? -8.256 -13.437 -0.493 1.00 96.25 178 VAL A CA 1
ATOM 1393 C C . VAL A 1 178 ? -7.197 -12.440 -0.063 1.00 96.25 178 VAL A C 1
ATOM 1395 O O . VAL A 1 178 ? -7.082 -12.100 1.113 1.00 96.25 178 VAL A O 1
ATOM 1398 N N . ILE A 1 179 ? -6.437 -11.941 -1.027 1.00 97.00 179 ILE A N 1
ATOM 1399 C CA . ILE A 1 179 ? -5.521 -10.824 -0.835 1.00 97.00 179 ILE A CA 1
ATOM 1400 C C . ILE A 1 179 ? -6.284 -9.552 -1.190 1.00 97.00 179 ILE A C 1
ATOM 1402 O O . ILE A 1 179 ? -6.762 -9.387 -2.316 1.00 97.00 179 ILE A O 1
ATOM 1406 N N . LEU A 1 180 ? -6.415 -8.659 -0.217 1.00 97.50 180 LEU A N 1
ATOM 1407 C CA . LEU A 1 180 ? -7.046 -7.358 -0.368 1.00 97.50 180 LEU A CA 1
ATOM 1408 C C . LEU A 1 180 ? -5.961 -6.292 -0.487 1.00 97.50 180 LEU A C 1
ATOM 1410 O O . LEU A 1 180 ? -5.044 -6.208 0.336 1.00 97.50 180 LEU A O 1
ATOM 1414 N N . THR A 1 181 ? -6.082 -5.463 -1.515 1.00 96.62 181 THR A N 1
ATOM 1415 C CA . THR A 1 181 ? -5.141 -4.384 -1.813 1.00 96.62 181 THR A CA 1
ATOM 1416 C C . THR A 1 181 ? -5.884 -3.061 -1.925 1.00 96.62 181 THR A C 1
ATOM 1418 O O . THR A 1 181 ? -7.087 -3.017 -2.193 1.00 96.62 181 THR A O 1
ATOM 1421 N N . GLY A 1 182 ? -5.182 -1.957 -1.685 1.00 95.50 182 GLY A N 1
ATOM 1422 C CA . GLY A 1 182 ? -5.788 -0.632 -1.697 1.00 95.50 182 GLY A CA 1
ATOM 1423 C C . GLY A 1 182 ? -4.967 0.387 -0.928 1.00 95.50 182 GLY A C 1
ATOM 1424 O O . GLY A 1 182 ? -3.743 0.257 -0.843 1.00 95.50 182 GLY A O 1
ATOM 1425 N N . TYR A 1 183 ? -5.655 1.386 -0.379 1.00 95.38 183 TYR A N 1
ATOM 1426 C CA . TYR A 1 183 ? -5.041 2.452 0.407 1.00 95.38 183 TYR A CA 1
ATOM 1427 C C . TYR A 1 183 ? -5.476 2.368 1.864 1.00 95.38 183 TYR A C 1
ATOM 1429 O O . TYR A 1 183 ? -6.677 2.403 2.161 1.00 95.38 183 TYR A O 1
ATOM 1437 N N . PHE A 1 184 ? -4.507 2.270 2.777 1.00 97.25 184 PHE A N 1
ATOM 1438 C CA . PHE A 1 184 ? -4.822 2.296 4.203 1.00 97.25 184 PHE A CA 1
ATOM 1439 C C . PHE A 1 184 ? -5.102 3.718 4.675 1.00 97.25 184 PHE A C 1
ATOM 1441 O O . PHE A 1 184 ? -4.441 4.670 4.270 1.00 97.25 184 PHE A O 1
ATOM 1448 N N . PHE A 1 185 ? -6.031 3.858 5.605 1.00 96.88 185 PHE A N 1
ATOM 1449 C CA . PHE A 1 185 ? -6.284 5.078 6.350 1.00 96.88 185 PHE A CA 1
ATOM 1450 C C . PHE A 1 185 ? -5.840 4.825 7.779 1.00 96.88 185 PHE A C 1
ATOM 1452 O O . PHE A 1 185 ? -6.532 4.166 8.556 1.00 96.88 185 PHE A O 1
ATOM 1459 N N . ILE A 1 186 ? -4.653 5.331 8.101 1.00 97.25 186 ILE A N 1
ATOM 1460 C CA . ILE A 1 186 ? -4.022 5.119 9.398 1.00 97.25 186 ILE A CA 1
ATOM 1461 C C . ILE A 1 186 ? -4.307 6.338 10.281 1.00 97.25 186 ILE A C 1
ATOM 1463 O O . ILE A 1 186 ? -3.994 7.468 9.875 1.00 97.25 186 ILE A O 1
ATOM 1467 N N . PRO A 1 187 ? -4.917 6.154 11.463 1.00 96.62 187 PRO A N 1
ATOM 1468 C CA . PRO A 1 187 ? -5.017 7.222 12.439 1.00 96.62 187 PRO A CA 1
ATOM 1469 C C . PRO A 1 187 ? -3.637 7.578 12.992 1.00 96.62 187 PRO A C 1
ATOM 1471 O O . PRO A 1 187 ? -2.876 6.695 13.384 1.00 96.62 187 PRO A O 1
ATOM 1474 N N . VAL A 1 188 ? -3.331 8.872 13.081 1.00 96.12 188 VAL A N 1
ATOM 1475 C CA . VAL A 1 188 ? -2.082 9.362 13.690 1.00 96.12 188 VAL A CA 1
ATOM 1476 C C . VAL A 1 188 ? -2.346 10.539 14.631 1.00 96.12 188 VAL A C 1
ATOM 1478 O O . VAL A 1 188 ? -3.248 11.322 14.364 1.00 96.12 188 VAL A O 1
ATOM 1481 N N . PRO A 1 189 ? -1.614 10.696 15.743 1.00 94.06 189 PRO A N 1
ATOM 1482 C CA . PRO A 1 189 ? -1.881 11.777 16.700 1.00 94.06 189 PRO A CA 1
ATOM 1483 C C . PRO A 1 189 ? -1.482 13.157 16.166 1.00 94.06 189 PRO A C 1
ATOM 1485 O O . PRO A 1 189 ? -2.043 14.174 16.567 1.00 94.06 189 PRO A O 1
ATOM 1488 N N . ASP A 1 190 ? -0.498 13.187 15.272 1.00 93.25 190 ASP A N 1
ATOM 1489 C CA . ASP A 1 190 ? 0.111 14.383 14.715 1.00 93.25 190 ASP A CA 1
ATOM 1490 C C . ASP A 1 190 ? 0.817 14.043 13.393 1.00 93.25 190 ASP A C 1
ATOM 1492 O O . ASP A 1 190 ? 1.025 12.872 13.059 1.00 93.25 190 ASP A O 1
ATOM 1496 N N . VAL A 1 191 ? 1.168 15.083 12.632 1.00 91.69 191 VAL A N 1
ATOM 1497 C CA . VAL A 1 191 ? 1.844 14.955 11.329 1.00 91.69 191 VAL A CA 1
ATOM 1498 C C . VAL A 1 191 ? 3.197 14.262 11.479 1.00 91.69 191 VAL A C 1
ATOM 1500 O O . VAL A 1 191 ? 3.503 13.370 10.704 1.00 91.69 191 VAL A O 1
ATOM 1503 N N . THR A 1 192 ? 3.957 14.583 12.528 1.00 92.06 192 THR A N 1
ATOM 1504 C CA . THR A 1 192 ? 5.293 14.017 12.764 1.00 92.06 192 THR A CA 1
ATOM 1505 C C . THR A 1 192 ? 5.262 12.501 12.952 1.00 92.06 192 THR A C 1
ATOM 1507 O O . THR A 1 192 ? 6.074 11.788 12.376 1.00 92.06 192 THR A O 1
ATOM 1510 N N . THR A 1 193 ? 4.304 11.981 13.721 1.00 92.44 193 THR A N 1
ATOM 1511 C CA . THR A 1 193 ? 4.072 10.535 13.845 1.00 92.44 193 THR A CA 1
ATOM 1512 C C . THR A 1 193 ? 3.559 9.959 12.521 1.00 92.44 193 THR A C 1
ATOM 1514 O O . THR A 1 193 ? 3.877 8.823 12.181 1.00 92.44 193 THR A O 1
ATOM 1517 N N . GLY A 1 194 ? 2.780 10.736 11.762 1.00 92.25 194 GLY A N 1
ATOM 1518 C CA . GLY A 1 194 ? 2.337 10.383 10.415 1.00 92.25 194 GLY A CA 1
ATOM 1519 C C . GLY A 1 194 ? 3.472 10.164 9.422 1.00 92.25 194 GLY A C 1
ATOM 1520 O O . GLY A 1 194 ? 3.431 9.176 8.694 1.00 92.25 194 GLY A O 1
ATOM 1521 N N . ASP A 1 195 ? 4.494 11.012 9.440 1.00 91.69 195 ASP A N 1
ATOM 1522 C CA . ASP A 1 195 ? 5.632 10.914 8.523 1.00 91.69 195 ASP A CA 1
ATOM 1523 C C . ASP A 1 195 ? 6.436 9.625 8.746 1.00 91.69 195 ASP A C 1
ATOM 1525 O O . ASP A 1 195 ? 6.864 8.985 7.789 1.00 91.69 195 ASP A O 1
ATOM 1529 N N . LEU A 1 196 ? 6.562 9.171 9.999 1.00 93.06 196 LEU A N 1
ATOM 1530 C CA . LEU A 1 196 ? 7.259 7.921 10.334 1.00 93.06 196 LEU A CA 1
ATOM 1531 C C . LEU A 1 196 ? 6.621 6.686 9.682 1.00 93.06 196 LEU A C 1
ATOM 1533 O O . LEU A 1 196 ? 7.306 5.717 9.367 1.00 93.06 196 LEU A O 1
ATOM 1537 N N . TRP A 1 197 ? 5.310 6.714 9.454 1.00 94.38 197 TRP A N 1
ATOM 1538 C CA . TRP A 1 197 ? 4.610 5.613 8.803 1.00 94.38 197 TRP A CA 1
ATOM 1539 C C . TRP A 1 197 ? 4.924 5.489 7.306 1.00 94.38 197 TRP A C 1
ATOM 1541 O O . TRP A 1 197 ? 4.587 4.456 6.722 1.00 94.38 197 TRP A O 1
ATOM 1551 N N . ASN A 1 198 ? 5.528 6.499 6.669 1.00 88.31 198 ASN A N 1
ATOM 1552 C CA . ASN A 1 198 ? 5.969 6.396 5.273 1.00 88.31 198 ASN A CA 1
ATOM 1553 C C . ASN A 1 198 ? 7.010 5.280 5.111 1.00 88.31 198 ASN A C 1
ATOM 1555 O O . ASN A 1 198 ? 6.986 4.566 4.120 1.00 88.31 198 ASN A O 1
ATOM 1559 N N . HIS A 1 199 ? 7.807 5.017 6.146 1.00 90.94 199 HIS A N 1
ATOM 1560 C CA . HIS A 1 199 ? 8.815 3.953 6.151 1.00 90.94 199 HIS A CA 1
AT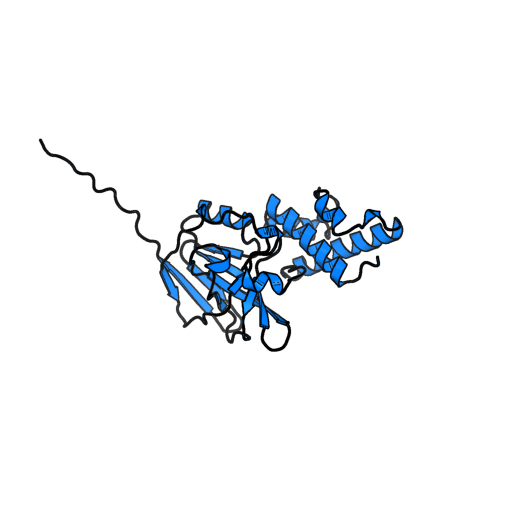OM 1561 C C . HIS A 1 199 ? 8.281 2.598 6.653 1.00 90.94 199 HIS A C 1
ATOM 1563 O O . HIS A 1 199 ? 9.048 1.692 6.965 1.00 90.94 199 HIS A O 1
ATOM 1569 N N . VAL A 1 200 ? 6.955 2.446 6.773 1.00 95.50 200 VAL A N 1
ATOM 1570 C CA . VAL A 1 200 ? 6.317 1.200 7.241 1.00 95.50 200 VAL A CA 1
ATOM 1571 C C . VAL A 1 200 ? 5.221 0.745 6.280 1.00 95.50 200 VAL A C 1
ATOM 1573 O O . VAL A 1 200 ? 5.212 -0.408 5.855 1.00 95.50 200 VAL A O 1
ATOM 1576 N N . ILE A 1 201 ? 4.306 1.642 5.901 1.00 96.88 201 ILE A N 1
ATOM 1577 C CA . ILE A 1 201 ? 3.215 1.357 4.958 1.00 96.88 201 ILE A CA 1
ATOM 1578 C C . ILE A 1 201 ? 3.133 2.510 3.964 1.00 96.88 201 ILE A C 1
ATOM 1580 O O . ILE A 1 201 ? 2.568 3.552 4.271 1.00 96.88 201 ILE A O 1
ATOM 1584 N N . GLN A 1 202 ? 3.654 2.341 2.753 1.00 93.31 202 GLN A N 1
ATOM 1585 C CA . GLN A 1 202 ? 3.704 3.446 1.787 1.00 93.31 202 GLN A CA 1
ATOM 1586 C C . GLN A 1 202 ? 2.347 3.729 1.114 1.00 93.31 202 GLN A C 1
ATOM 1588 O O . GLN A 1 202 ? 1.996 4.876 0.850 1.00 93.31 202 GLN A O 1
ATOM 1593 N N . ASN A 1 203 ? 1.530 2.699 0.880 1.00 95.62 203 ASN A N 1
ATOM 1594 C CA . ASN A 1 203 ? 0.241 2.794 0.185 1.00 95.62 203 ASN A CA 1
ATOM 1595 C C . ASN A 1 203 ? -0.892 3.279 1.096 1.00 95.62 203 ASN A C 1
ATOM 1597 O O . ASN A 1 203 ? -1.845 2.547 1.374 1.00 95.62 203 ASN A O 1
ATOM 1601 N N . SER A 1 204 ? -0.782 4.491 1.639 1.00 94.81 204 SER A N 1
ATOM 1602 C CA . SER A 1 204 ? -1.727 4.910 2.673 1.00 94.81 204 SER A CA 1
ATOM 1603 C C . SER A 1 204 ? -1.741 6.400 3.004 1.00 94.81 204 SER A C 1
ATOM 1605 O O . SER A 1 204 ? -0.842 7.156 2.661 1.00 94.81 204 SER A O 1
ATOM 1607 N N . HIS A 1 205 ? -2.794 6.804 3.710 1.00 94.12 205 HIS A N 1
ATOM 1608 C CA . HIS A 1 205 ? -3.066 8.159 4.166 1.00 94.12 205 HIS A CA 1
ATOM 1609 C C . HIS A 1 205 ? -2.966 8.247 5.694 1.00 94.12 205 HIS A C 1
ATOM 1611 O O . HIS A 1 205 ? -3.320 7.303 6.413 1.00 94.12 205 HIS A O 1
ATOM 1617 N N . ARG A 1 206 ? -2.491 9.389 6.200 1.00 94.25 206 ARG A N 1
ATOM 1618 C CA . ARG A 1 206 ? -2.311 9.677 7.633 1.00 94.25 206 ARG A CA 1
ATOM 1619 C C . ARG A 1 206 ? -3.300 10.721 8.076 1.00 94.25 206 ARG A C 1
ATOM 1621 O O . ARG A 1 206 ? -3.335 11.812 7.520 1.00 94.25 206 ARG A O 1
ATOM 1628 N N . ASN A 1 207 ? -4.103 10.383 9.074 1.00 93.75 207 ASN A N 1
ATOM 1629 C CA . ASN A 1 207 ? -5.272 11.184 9.393 1.00 93.75 207 ASN A CA 1
ATOM 1630 C C . ASN A 1 207 ? -5.364 11.442 10.887 1.00 93.75 207 ASN A C 1
ATOM 1632 O O . ASN A 1 207 ? -5.442 10.507 11.681 1.00 93.75 207 ASN A O 1
ATOM 1636 N N . VAL A 1 208 ? -5.371 12.724 11.254 1.00 91.25 208 VAL A N 1
ATOM 1637 C CA . VAL A 1 208 ? -5.340 13.133 12.661 1.00 91.25 208 VAL A CA 1
ATOM 1638 C C . VAL A 1 208 ? -6.713 13.051 13.315 1.00 91.25 208 VAL A C 1
ATOM 1640 O O . VAL A 1 208 ? -6.859 12.496 14.399 1.00 91.25 208 VAL A O 1
ATOM 1643 N N . GLN A 1 209 ? -7.733 13.584 12.644 1.00 89.31 209 GLN A N 1
ATOM 1644 C CA . GLN A 1 209 ? -9.073 13.754 13.220 1.00 89.31 209 GLN A CA 1
ATOM 1645 C C . GLN A 1 209 ? -10.105 12.767 12.662 1.00 89.31 209 GLN A C 1
ATOM 1647 O O . GLN A 1 209 ? -11.184 12.605 13.233 1.00 89.31 209 GLN A O 1
ATOM 1652 N N . GLY A 1 210 ? -9.792 12.113 11.545 1.00 90.56 210 GLY A N 1
ATOM 1653 C CA . GLY A 1 210 ? -10.726 11.252 10.839 1.00 90.56 210 GLY A CA 1
ATOM 1654 C C . GLY A 1 210 ? -10.622 11.387 9.328 1.00 90.56 210 GLY A C 1
ATOM 1655 O O . GLY A 1 210 ? -9.732 12.057 8.813 1.00 90.56 210 GLY A O 1
ATOM 1656 N N . ASN A 1 211 ? -11.559 10.744 8.641 1.00 90.75 211 ASN A N 1
ATOM 1657 C CA . ASN A 1 211 ? -11.645 10.644 7.194 1.00 90.75 211 ASN A CA 1
ATOM 1658 C C . ASN A 1 211 ? -13.090 10.725 6.730 1.00 90.75 211 ASN A C 1
ATOM 1660 O O . ASN A 1 211 ? -13.992 10.215 7.395 1.00 90.75 211 ASN A O 1
ATOM 1664 N N . THR A 1 212 ? -13.293 11.322 5.559 1.00 94.19 212 THR A N 1
ATOM 1665 C CA . THR A 1 212 ? -14.523 11.160 4.781 1.00 94.19 212 THR A CA 1
ATOM 1666 C C . THR A 1 212 ? -14.146 10.561 3.435 1.00 94.19 212 THR A C 1
ATOM 1668 O O . THR A 1 212 ? -13.391 11.175 2.685 1.00 94.19 212 THR A O 1
ATOM 1671 N N . LEU A 1 213 ? -14.624 9.351 3.157 1.00 92.19 213 LEU A N 1
ATOM 1672 C CA . LEU A 1 213 ? -14.314 8.604 1.942 1.00 92.19 213 LEU A CA 1
ATOM 1673 C C . LEU A 1 213 ? -15.558 8.523 1.074 1.00 92.19 213 LEU A C 1
ATOM 1675 O O . LEU A 1 213 ? -16.602 8.059 1.529 1.00 92.19 213 LEU A O 1
ATOM 1679 N N . GLN A 1 214 ? -15.426 8.945 -0.179 1.00 92.00 214 GLN A N 1
ATOM 1680 C CA . GLN A 1 214 ? -16.430 8.695 -1.204 1.00 92.00 214 GLN A CA 1
ATOM 1681 C C . GLN A 1 214 ? -16.055 7.408 -1.926 1.00 92.00 214 GLN A C 1
ATOM 1683 O O . GLN A 1 214 ? -14.992 7.320 -2.538 1.00 92.00 214 GLN A O 1
ATOM 1688 N N . THR A 1 215 ? -16.915 6.403 -1.823 1.00 90.25 215 THR A N 1
ATOM 1689 C CA . THR A 1 215 ? -16.689 5.083 -2.417 1.00 90.25 215 THR A CA 1
ATOM 1690 C C . THR A 1 215 ? -17.907 4.652 -3.227 1.00 90.25 215 THR A C 1
ATOM 1692 O O . THR A 1 215 ? -18.952 5.305 -3.202 1.00 90.25 215 THR A O 1
ATOM 1695 N N . SER A 1 216 ? -17.793 3.541 -3.955 1.00 84.94 216 SER A N 1
ATOM 1696 C CA . SER A 1 216 ? -18.887 3.023 -4.782 1.00 84.94 216 SER A CA 1
ATOM 1697 C C . SER A 1 216 ? -20.139 2.639 -3.986 1.00 84.94 216 SER A C 1
ATOM 1699 O O . SER A 1 216 ? -21.226 2.617 -4.556 1.00 84.94 216 SER A O 1
ATOM 1701 N N . ASP A 1 217 ? -20.005 2.331 -2.692 1.00 90.38 217 ASP A N 1
ATOM 1702 C CA . ASP A 1 217 ? -21.118 1.958 -1.807 1.00 90.38 217 ASP A CA 1
ATOM 1703 C C . ASP A 1 217 ? -21.581 3.107 -0.883 1.00 90.38 217 ASP A C 1
ATOM 1705 O O . ASP A 1 217 ? -22.403 2.904 0.023 1.00 90.38 217 ASP A O 1
ATOM 1709 N N . GLY A 1 218 ? -21.090 4.324 -1.145 1.00 92.00 218 GLY A N 1
ATOM 1710 C CA . GLY A 1 218 ? -21.499 5.568 -0.502 1.00 92.00 218 GLY A CA 1
ATOM 1711 C C . GLY A 1 218 ? -20.393 6.259 0.297 1.00 92.00 218 GLY A C 1
ATOM 1712 O O . GLY A 1 218 ? -19.196 6.006 0.128 1.00 92.00 218 GLY A O 1
ATOM 1713 N N . GLU A 1 219 ? -20.828 7.172 1.164 1.00 95.38 219 GLU A N 1
ATOM 1714 C CA . GLU A 1 219 ? -19.954 7.962 2.025 1.00 95.38 219 GLU A CA 1
ATOM 1715 C C . GLU A 1 219 ? -19.643 7.231 3.338 1.00 95.38 219 GLU A C 1
ATOM 1717 O O . GLU A 1 219 ? -20.546 6.818 4.079 1.00 95.38 219 GLU A O 1
ATOM 1722 N N . TRP A 1 220 ? -18.354 7.150 3.663 1.00 95.75 220 TRP A N 1
ATOM 1723 C CA . TRP A 1 220 ? -17.850 6.676 4.948 1.00 95.75 220 TRP A CA 1
ATOM 1724 C C . TRP A 1 220 ? -17.252 7.835 5.723 1.00 95.75 220 TRP A C 1
ATOM 1726 O O . TRP A 1 220 ? -16.309 8.470 5.261 1.00 95.75 220 TRP A O 1
ATOM 1736 N N . VAL A 1 221 ? -17.764 8.080 6.924 1.00 96.56 221 VAL A N 1
ATOM 1737 C CA . VAL A 1 221 ? -17.205 9.056 7.857 1.00 96.56 221 VAL A CA 1
ATOM 1738 C C . VAL A 1 221 ? -16.635 8.285 9.030 1.00 96.56 221 VAL A C 1
ATOM 1740 O O . VAL A 1 221 ? -17.368 7.579 9.720 1.00 96.56 221 VAL A O 1
ATOM 1743 N N . ILE A 1 222 ? -15.333 8.422 9.256 1.00 96.62 222 ILE A N 1
ATOM 1744 C CA . ILE A 1 222 ? -14.610 7.807 10.371 1.00 96.62 222 ILE A CA 1
ATOM 1745 C C . ILE A 1 222 ? -13.964 8.937 11.160 1.00 96.62 222 ILE A C 1
ATOM 1747 O O . ILE A 1 222 ? -13.305 9.786 10.569 1.00 96.62 222 ILE A O 1
ATOM 1751 N N . ARG A 1 223 ? -14.154 8.986 12.477 1.00 96.94 223 ARG A N 1
ATOM 1752 C CA . ARG A 1 223 ? -13.584 10.027 13.347 1.00 96.94 223 ARG A CA 1
ATOM 1753 C C . ARG A 1 223 ? -12.716 9.407 14.420 1.00 96.94 223 ARG A C 1
ATOM 1755 O O . ARG A 1 223 ? -13.072 8.355 14.944 1.00 96.94 223 ARG A O 1
ATOM 1762 N N . TYR A 1 224 ? -11.617 10.074 14.751 1.00 95.69 224 TYR A N 1
ATOM 1763 C CA . TYR A 1 224 ? -10.654 9.607 15.744 1.00 95.69 224 TYR A CA 1
ATOM 1764 C C . TYR A 1 224 ? -10.663 10.494 16.977 1.00 95.69 224 TYR A C 1
ATOM 1766 O O . TYR A 1 224 ? -10.706 11.720 16.883 1.00 95.69 224 TYR A O 1
ATOM 1774 N N . GLU A 1 225 ? -10.578 9.856 18.135 1.00 94.75 225 GLU A N 1
ATOM 1775 C CA . GLU A 1 225 ? -10.502 10.507 19.431 1.00 94.75 225 GLU A CA 1
ATOM 1776 C C . GLU A 1 225 ? -9.226 10.052 20.137 1.00 94.75 225 GLU A C 1
ATOM 1778 O O . GLU A 1 225 ? -9.044 8.879 20.471 1.00 94.75 225 GLU A O 1
ATOM 1783 N N . TRP A 1 226 ? -8.311 10.998 20.335 1.00 92.88 226 TRP A N 1
ATOM 1784 C CA . TRP A 1 226 ? -7.034 10.735 20.985 1.00 92.88 226 TRP A CA 1
ATOM 1785 C C . TRP A 1 226 ? -7.159 10.887 22.501 1.00 92.88 226 TRP A C 1
ATOM 1787 O O . TRP A 1 226 ? -7.798 11.836 22.968 1.00 92.88 226 TRP A O 1
ATOM 1797 N N . PRO A 1 227 ? -6.519 10.005 23.290 1.00 85.06 227 PRO A N 1
ATOM 1798 C CA . PRO A 1 227 ? -6.445 10.180 24.731 1.00 85.06 227 PRO A CA 1
ATOM 1799 C C . PRO A 1 227 ? -5.862 11.553 25.074 1.00 85.06 227 PRO A C 1
ATOM 1801 O O . PRO A 1 227 ? -4.844 11.963 24.510 1.00 85.06 227 PRO A O 1
ATOM 1804 N N . ALA A 1 228 ? -6.485 12.257 26.022 1.00 77.06 228 ALA A N 1
ATOM 1805 C CA . ALA A 1 228 ? -5.944 13.518 26.509 1.00 77.06 228 ALA A CA 1
ATOM 1806 C C . ALA A 1 228 ? -4.507 13.311 27.032 1.00 77.06 228 ALA A C 1
ATOM 1808 O O . ALA A 1 228 ? -4.231 12.278 27.660 1.00 77.06 228 ALA A O 1
ATOM 1809 N N . PRO A 1 229 ? -3.593 14.281 26.836 1.00 68.69 229 PRO A N 1
ATOM 1810 C CA . PRO A 1 229 ? -2.283 14.223 27.465 1.00 68.69 229 PRO A CA 1
ATOM 1811 C C . PRO A 1 229 ? -2.494 14.064 28.968 1.00 68.69 229 PRO A C 1
ATOM 1813 O O . PRO A 1 229 ? -3.241 14.842 29.567 1.00 68.69 229 PRO A O 1
ATOM 1816 N N . LYS A 1 230 ? -1.872 13.056 29.591 1.00 59.31 230 LYS A N 1
ATOM 1817 C CA . LYS A 1 230 ? -1.919 12.914 31.050 1.00 59.31 230 LYS A CA 1
ATOM 1818 C C . LYS A 1 230 ? -1.342 14.197 31.645 1.00 59.31 230 LYS A C 1
ATOM 1820 O O . LYS A 1 230 ? -0.131 14.398 31.609 1.00 59.31 230 LYS A O 1
ATOM 1825 N N . SER A 1 231 ? -2.197 15.079 32.160 1.00 51.19 231 SER A N 1
ATOM 1826 C CA . SER A 1 231 ? -1.748 16.279 32.854 1.00 51.19 231 SER A CA 1
ATOM 1827 C C . SER A 1 231 ? -0.903 15.822 34.036 1.00 51.19 231 SER A C 1
ATOM 1829 O O . SER A 1 231 ? -1.411 15.133 34.926 1.00 51.19 231 SER A O 1
ATOM 1831 N N . ALA A 1 232 ? 0.386 16.159 34.039 1.00 50.75 232 ALA A N 1
ATOM 1832 C CA . ALA A 1 232 ? 1.229 15.947 35.201 1.00 50.75 232 ALA A CA 1
ATOM 1833 C C . ALA A 1 232 ? 0.584 16.697 36.373 1.00 50.75 232 ALA A C 1
ATOM 1835 O O . ALA A 1 232 ? 0.512 17.925 36.365 1.00 50.75 232 ALA A O 1
ATOM 1836 N N . PHE A 1 233 ? 0.054 15.956 37.346 1.00 47.41 233 PHE A N 1
ATOM 1837 C CA . PHE A 1 233 ? -0.459 16.515 38.590 1.00 47.41 233 PHE A CA 1
ATOM 1838 C C . PHE A 1 233 ? 0.698 17.257 39.271 1.00 47.41 233 PHE A C 1
ATOM 1840 O O . PHE A 1 233 ? 1.579 16.639 39.873 1.00 47.41 233 PHE A O 1
ATOM 1847 N N . SER A 1 234 ? 0.733 18.583 39.145 1.00 46.88 234 SER A N 1
ATOM 1848 C CA . SER A 1 234 ? 1.674 19.421 39.872 1.00 46.88 234 SER A CA 1
ATOM 1849 C C . SER A 1 234 ? 1.232 19.460 41.333 1.00 46.88 234 SER A C 1
ATOM 1851 O O . SER A 1 234 ? 0.301 20.158 41.728 1.00 46.88 234 SER A O 1
ATOM 1853 N N . TRP A 1 235 ? 1.898 18.659 42.161 1.00 47.06 235 TRP A N 1
ATOM 1854 C CA . TRP A 1 235 ? 1.828 18.792 43.611 1.00 47.06 235 TRP A CA 1
ATOM 1855 C C . TRP A 1 235 ? 2.460 20.129 44.014 1.00 47.06 235 TRP A C 1
ATOM 1857 O O . TRP A 1 235 ? 3.644 20.206 44.334 1.00 47.06 235 TRP A O 1
ATOM 1867 N N . PHE A 1 236 ? 1.671 21.202 44.021 1.00 48.31 236 PHE A N 1
ATOM 1868 C CA . PHE A 1 236 ? 2.018 22.397 44.782 1.00 48.31 236 PHE A CA 1
ATOM 1869 C C . PHE A 1 236 ? 1.911 22.059 46.275 1.00 48.31 236 PHE A C 1
ATOM 1871 O O . PHE A 1 236 ? 0.834 22.119 46.869 1.00 48.31 236 PHE A O 1
ATOM 1878 N N . ARG A 1 237 ? 3.043 21.707 46.901 1.00 47.44 237 ARG A N 1
ATOM 1879 C CA . ARG A 1 237 ? 3.202 21.833 48.355 1.00 47.44 237 ARG A CA 1
ATOM 1880 C C . ARG A 1 237 ? 3.140 23.324 48.687 1.00 47.44 237 ARG A C 1
ATOM 1882 O O . ARG A 1 237 ? 4.096 24.050 48.433 1.00 47.44 237 ARG A O 1
ATOM 1889 N N . ARG A 1 238 ? 2.015 23.776 49.241 1.00 46.25 238 ARG A N 1
ATOM 1890 C CA . ARG A 1 238 ? 1.972 25.020 50.012 1.00 46.25 238 ARG A CA 1
ATOM 1891 C C . ARG A 1 238 ? 2.633 24.744 51.361 1.00 46.25 238 ARG A C 1
ATOM 1893 O O . ARG A 1 238 ? 2.110 23.958 52.147 1.00 46.25 238 ARG A O 1
ATOM 1900 N N . SER A 1 239 ? 3.815 25.322 51.536 1.00 54.28 239 SER A N 1
ATOM 1901 C CA . SER A 1 239 ? 4.452 25.610 52.825 1.00 54.28 239 SER A CA 1
ATOM 1902 C C . SER A 1 239 ? 3.700 26.708 53.562 1.00 54.28 239 SER A C 1
ATOM 1904 O O . SER A 1 239 ? 3.273 27.653 52.855 1.00 54.28 239 SER A O 1
#

Sequence (239 aa):
MQFDDATIHNLAAEMFWRMADECGVGEVNERVLATEGRCLLEHRFDNDLWREYPLFSLPDDEVTRVLKAVAFEALDFTRNQQNMIGQVYLEDREGGRSPSAAQLDTQPLAKAPTFSSNRAIERIGRLCLRHPLPAVVFADSVPTAAVIQVDDTATALGFDLPMFLNVAGRQQFGDDTVILTGYFFIPVPDVTTGDLWNHVIQNSHRNVQGNTLQTSDGEWVIRYEWPAPKSAFSWFRRS

pLDDT: mean 91.86, std 10.15, range [46.25, 98.75]

Foldseek 3Di:
DACDPLNLLQLLQVLLLVVCLVVHNVVSLVVLQVVLQVVSVVDDDDVVSCVVVVLVVDPPVSSVVSSNSSSNSNSVCSVVVHRSQHDDDPVQQQQLEDPVQPPDQLVVLQFAFDKDKPDDAAEFFAWHWYPSGAIKGKGQDDDPDQKHFHNHDCSNRVHDYGKMFRFPDWDDDPDGIIITDGEIEGEDCDVVSVVVCCRTHRRYDYDNFWDWDQDPVGIMTMGTGGDDDPPDPPPPPDD

Secondary structure (DSSP, 8-state):
----HHHHHHHHHHHHHHHHHHH-HHHHHHHHHHHTTHHHHHS---HHHHHHS-GGGS-HHHHHHHHHHHHHHHHHHHHTT-----PPPTTHHHHTB-GGGTT---GGG----EEEESSPPEEEEEEEEETTEEEEEEESS--SSSEEEEEE-HHHHSS----EEEEEEEEEETTTEEEEEEEEEEE-SSHHHHHHGGGT--SEEEESSEEEEEETTEEEEEEEEPPPP----------

Radius of gyration: 20.2 Å; chains: 1; bounding box: 45×47×79 Å

Organism: NCBI:txid237611